Protein AF-A0A7Y9UP03-F1 (afdb_monomer_lite)

Organism: NCBI:txid634462

Radius of gyration: 38.38 Å; chains: 1; bounding box: 67×130×74 Å

pLDDT: mean 80.28, std 17.91, range [32.97, 98.44]

Secondary structure (DSSP, 8-state):
----------------PPP-PPPHHHHHHHHHHHHHHHHHHHHHHHHHHHHHHHHHTTS-------HHHHHHHHHHHHHHHHHHHS-TTSEEPPPEEE-SB--GGGEETTEEPPBPGGGHHHH--EEEEEEEETTEEEEEEEEPPPTT-TTTT--STTT---BTEEEEEEEE-TTT--EEEEEEEEETTTTEEEEEEEE--BTTTTBPEEEEEEEE-SPPTT--HHHHHTT-SS-HHHHHHHHT-GGG-PPPPSSPPPSSBHHHHHT-SSSPPTTSPTT--

Foldseek 3Di:
DDDDDDDDDDDDDDDDDDDDDDDPVVVVVVVVVVVVVVVVVVVVVVVVVVVVVVVVVPPDPPPPDDLLVLLVLLQVVQQVLCCVQPDPPKAKDRKFFWAQALPVVQDDPLDGDTDDSVCCQVGGFKMKIWIDDPQKIKMKMWGDDDPLLQPLPVPDPPPPPDPFWDDKDWDAQPQPRAIKMWTWGDDLVFQKIKTKIWGPADVVVQFTIIMIMMMGGPHDPPDDDVVVVVVDPDDPVSRSCSRNDPSSRRGGRPDHDDDDGLSQLARNPDDGDPPRDPPSD

Structure (mmCIF, N/CA/C/O backbone):
data_AF-A0A7Y9UP03-F1
#
_entry.id   AF-A0A7Y9UP03-F1
#
loop_
_atom_site.group_PDB
_atom_site.id
_atom_site.type_symbol
_atom_site.label_atom_id
_atom_site.label_alt_id
_atom_site.label_comp_id
_atom_site.label_asym_id
_atom_site.label_entity_id
_atom_site.label_seq_id
_atom_site.pdbx_PDB_ins_code
_atom_site.Cartn_x
_atom_site.Cartn_y
_atom_site.Cartn_z
_atom_site.occupancy
_atom_site.B_iso_or_equiv
_atom_site.auth_seq_id
_atom_site.auth_comp_id
_atom_site.auth_asym_id
_atom_site.auth_atom_id
_atom_site.pdbx_PDB_model_num
ATOM 1 N N . MET A 1 1 ? 17.381 -109.158 52.269 1.00 39.50 1 MET A N 1
ATOM 2 C CA . MET A 1 1 ? 18.307 -109.244 53.424 1.00 39.50 1 MET A CA 1
ATOM 3 C C . MET A 1 1 ? 19.732 -109.208 52.876 1.00 39.50 1 MET A C 1
ATOM 5 O O . MET A 1 1 ? 19.887 -109.592 51.726 1.00 39.50 1 MET A O 1
ATOM 9 N N . ALA A 1 2 ? 20.716 -108.785 53.679 1.00 35.59 2 ALA A N 1
ATOM 10 C CA . ALA A 1 2 ? 22.130 -108.569 53.317 1.00 35.59 2 ALA A CA 1
ATOM 11 C C . ALA A 1 2 ? 22.453 -107.356 52.405 1.00 35.59 2 ALA A C 1
ATOM 13 O O . ALA A 1 2 ? 21.738 -107.052 51.455 1.00 35.59 2 ALA A O 1
ATOM 14 N N . ILE A 1 3 ? 23.575 -106.702 52.737 1.00 46.06 3 ILE A N 1
ATOM 15 C CA . ILE A 1 3 ? 24.343 -105.710 51.963 1.00 46.06 3 ILE A CA 1
ATOM 16 C C . ILE A 1 3 ? 25.821 -106.119 52.113 1.00 46.06 3 ILE A C 1
ATOM 18 O O . ILE A 1 3 ? 26.241 -106.426 53.230 1.00 46.06 3 ILE A O 1
ATOM 22 N N . PRO A 1 4 ? 26.600 -106.159 51.023 1.00 49.56 4 PRO A N 1
ATOM 23 C CA . PRO A 1 4 ? 27.989 -105.657 51.015 1.00 49.56 4 PRO A CA 1
ATOM 24 C C . PRO A 1 4 ? 28.150 -104.549 49.938 1.00 49.56 4 PRO A C 1
ATOM 26 O O . PRO A 1 4 ? 27.337 -104.477 49.023 1.00 49.56 4 PRO A O 1
ATOM 29 N N . HIS A 1 5 ? 29.039 -103.546 50.032 1.00 33.81 5 HIS A N 1
ATOM 30 C CA . HIS A 1 5 ? 30.520 -103.571 50.107 1.00 33.81 5 HIS A CA 1
ATOM 31 C C . HIS A 1 5 ? 31.176 -104.243 48.867 1.00 33.81 5 HIS A C 1
ATOM 33 O O . HIS A 1 5 ? 30.655 -105.231 48.371 1.00 33.81 5 HIS A O 1
ATOM 39 N N . SER A 1 6 ? 32.306 -103.789 48.301 1.00 37.66 6 SER A N 1
ATOM 40 C CA . SER A 1 6 ? 33.295 -102.790 48.750 1.00 37.66 6 SER A CA 1
ATOM 41 C C . SER A 1 6 ? 34.010 -102.079 47.577 1.00 37.66 6 SER A C 1
ATOM 43 O O . SER A 1 6 ? 33.888 -102.478 46.423 1.00 37.66 6 SER A O 1
ATOM 45 N N . SER A 1 7 ? 34.786 -101.046 47.913 1.00 39.91 7 SER A N 1
ATOM 46 C CA . SER A 1 7 ? 35.660 -100.217 47.071 1.00 39.91 7 SER A CA 1
ATOM 47 C C . SER A 1 7 ? 36.710 -100.970 46.234 1.00 39.91 7 SER A C 1
ATOM 49 O O . SER A 1 7 ? 37.220 -102.008 46.649 1.00 39.91 7 SER A O 1
ATOM 51 N N . GLY A 1 8 ? 37.154 -100.340 45.138 1.00 33.25 8 GLY A N 1
ATOM 52 C CA . GLY A 1 8 ? 38.406 -100.645 44.430 1.00 33.25 8 GLY A CA 1
ATOM 53 C C . GLY A 1 8 ? 39.076 -99.351 43.946 1.00 33.25 8 GLY A C 1
ATOM 54 O O . GLY A 1 8 ? 38.428 -98.531 43.301 1.00 33.25 8 GLY A O 1
ATOM 55 N N . THR A 1 9 ? 40.344 -99.137 44.299 1.00 41.22 9 THR A N 1
ATOM 56 C CA . THR A 1 9 ? 41.054 -97.846 44.160 1.00 41.22 9 THR A CA 1
ATOM 57 C C . THR A 1 9 ? 42.089 -97.879 43.028 1.00 41.22 9 THR A C 1
ATOM 59 O O . THR A 1 9 ? 42.664 -98.934 42.790 1.00 41.22 9 THR A O 1
ATOM 62 N N . HIS A 1 10 ? 42.364 -96.728 42.389 1.00 33.47 10 HIS A N 1
ATOM 63 C CA . HIS A 1 10 ? 43.697 -96.142 42.082 1.00 33.47 10 HIS A CA 1
ATOM 64 C C . HIS A 1 10 ? 43.700 -95.228 40.829 1.00 33.47 10 HIS A C 1
ATOM 66 O O . HIS A 1 10 ? 42.836 -95.308 39.963 1.00 33.47 10 HIS A O 1
ATOM 72 N N . LEU A 1 11 ? 44.662 -94.297 40.801 1.00 36.16 11 LEU A N 1
ATOM 73 C CA . LEU A 1 11 ? 44.871 -93.183 39.852 1.00 36.16 11 LEU A CA 1
ATOM 74 C C . LEU A 1 11 ? 46.249 -93.358 39.157 1.00 36.16 11 LEU A C 1
ATOM 76 O O . LEU A 1 11 ? 47.006 -94.226 39.594 1.00 36.16 11 LEU A O 1
ATOM 80 N N . PRO A 1 12 ? 46.730 -92.401 38.334 1.00 58.62 12 PRO A N 1
ATOM 81 C CA . PRO A 1 12 ? 46.257 -91.858 37.043 1.00 58.62 12 PRO A CA 1
ATOM 82 C C . PRO A 1 12 ? 47.358 -92.161 35.965 1.00 58.62 12 PRO A C 1
ATOM 84 O O . PRO A 1 12 ? 48.090 -93.129 36.175 1.00 58.62 12 PRO A O 1
ATOM 87 N N . PRO A 1 13 ? 47.625 -91.387 34.879 1.00 49.09 13 PRO A N 1
ATOM 88 C CA . PRO A 1 13 ? 46.881 -90.361 34.120 1.00 49.09 13 PRO A CA 1
ATOM 89 C C . PRO A 1 13 ? 46.564 -90.901 32.680 1.00 49.09 13 PRO A C 1
ATOM 91 O O . PRO A 1 13 ? 46.344 -92.098 32.562 1.00 49.09 13 PRO A O 1
ATOM 94 N N . SER A 1 14 ? 46.452 -90.188 31.542 1.00 37.69 14 SER A N 1
ATOM 95 C CA . SER A 1 14 ? 46.699 -88.780 31.172 1.00 37.69 14 SER A CA 1
ATOM 96 C C . SER A 1 14 ? 45.923 -88.329 29.909 1.00 37.69 14 SER A C 1
ATOM 98 O O . SER A 1 14 ? 45.107 -89.059 29.356 1.00 37.69 14 SER A O 1
ATOM 100 N N . SER A 1 15 ? 46.209 -87.105 29.459 1.00 39.28 15 SER A N 1
ATOM 101 C CA . SER A 1 15 ? 45.697 -86.376 28.287 1.00 39.28 15 SER A CA 1
ATOM 102 C C . SER A 1 15 ? 46.086 -86.922 26.900 1.00 39.28 15 SER A C 1
ATOM 104 O O . SER A 1 15 ? 47.257 -87.222 26.664 1.00 39.28 15 SER A O 1
ATOM 106 N N . GLY A 1 16 ? 45.157 -86.854 25.935 1.00 32.97 16 GLY A N 1
ATOM 107 C CA . GLY A 1 16 ? 45.444 -86.969 24.496 1.00 32.97 16 GLY A CA 1
ATOM 108 C C . GLY A 1 16 ? 44.223 -86.672 23.612 1.00 32.97 16 GLY A C 1
ATOM 109 O O . GLY A 1 16 ? 43.373 -87.538 23.433 1.00 32.97 16 GLY A O 1
ATOM 110 N N . THR A 1 17 ? 44.125 -85.459 23.057 1.00 41.00 17 THR A N 1
ATOM 111 C CA . THR A 1 17 ? 42.975 -85.012 22.241 1.00 41.00 17 THR A CA 1
ATOM 112 C C . THR A 1 17 ? 43.254 -85.153 20.737 1.00 41.00 17 THR A C 1
ATOM 114 O O . THR A 1 17 ? 44.232 -84.572 20.265 1.00 41.00 17 THR A O 1
ATOM 117 N N . PRO A 1 18 ? 42.405 -85.835 19.944 1.00 46.88 18 PRO A N 1
ATOM 118 C CA . PRO A 1 18 ? 42.484 -85.789 18.483 1.00 46.88 18 PRO A CA 1
ATOM 119 C C . PRO A 1 18 ? 41.949 -84.458 17.931 1.00 46.88 18 PRO A C 1
ATOM 121 O O . PRO A 1 18 ? 40.867 -84.015 18.314 1.00 46.88 18 PRO A O 1
ATOM 124 N N . SER A 1 19 ? 42.683 -83.840 17.004 1.00 40.88 19 SER A N 1
ATOM 125 C CA . SER A 1 19 ? 42.213 -82.684 16.222 1.00 40.88 19 SER A CA 1
ATOM 126 C C . SER A 1 19 ? 41.554 -83.140 14.914 1.00 40.88 19 SER A C 1
ATOM 128 O O . SER A 1 19 ? 41.936 -84.168 14.358 1.00 40.88 19 SER A O 1
ATOM 130 N N . GLY A 1 20 ? 40.583 -82.372 14.412 1.00 38.53 20 GLY A N 1
ATOM 131 C CA . GLY A 1 20 ? 39.790 -82.723 13.226 1.00 38.53 20 GLY A CA 1
ATOM 132 C C . GLY A 1 20 ? 38.974 -81.561 12.649 1.00 38.53 20 GLY A C 1
ATOM 133 O O . GLY A 1 20 ? 37.807 -81.739 12.315 1.00 38.53 20 GLY A O 1
ATOM 134 N N . GLY A 1 21 ? 39.554 -80.357 12.589 1.00 40.31 21 GLY A N 1
ATOM 135 C CA . GLY A 1 21 ? 38.913 -79.189 11.967 1.00 40.31 21 GLY A CA 1
ATOM 136 C C . GLY A 1 21 ? 38.972 -79.220 10.426 1.00 40.31 21 GLY A C 1
ATOM 137 O O . GLY A 1 21 ? 39.927 -79.769 9.876 1.00 40.31 21 GLY A O 1
ATOM 138 N N . PRO A 1 22 ? 37.985 -78.638 9.715 1.00 50.62 22 PRO A N 1
ATOM 139 C CA . PRO A 1 22 ? 37.938 -78.640 8.251 1.00 50.62 22 PRO A CA 1
ATOM 140 C C . PRO A 1 22 ? 38.953 -77.681 7.602 1.00 50.62 22 PRO A C 1
ATOM 142 O O . PRO A 1 22 ? 39.371 -76.682 8.185 1.00 50.62 22 PRO A O 1
ATOM 145 N N . ASP A 1 23 ? 39.316 -77.990 6.357 1.00 51.00 23 ASP A N 1
ATOM 146 C CA . ASP A 1 23 ? 40.412 -77.365 5.607 1.00 51.00 23 ASP A CA 1
ATOM 147 C C . ASP A 1 23 ? 40.152 -75.869 5.277 1.00 51.00 23 ASP A C 1
ATOM 149 O O . ASP A 1 23 ? 39.176 -75.547 4.584 1.00 51.00 23 ASP A O 1
ATOM 153 N N . PRO A 1 24 ? 41.005 -74.916 5.713 1.00 51.69 24 PRO A N 1
ATOM 154 C CA . PRO A 1 24 ? 40.707 -73.479 5.623 1.00 51.69 24 PRO A CA 1
ATOM 155 C C . PRO A 1 24 ? 40.694 -72.921 4.190 1.00 51.69 24 PRO A C 1
ATOM 157 O O . PRO A 1 24 ? 40.129 -71.852 3.943 1.00 51.69 24 PRO A O 1
ATOM 160 N N . ARG A 1 25 ? 41.300 -73.628 3.227 1.00 54.03 25 ARG A N 1
ATOM 161 C CA . ARG A 1 25 ? 41.488 -73.142 1.847 1.00 54.03 25 ARG A CA 1
ATOM 162 C C . ARG A 1 25 ? 40.198 -73.107 1.021 1.00 54.03 25 ARG A C 1
ATOM 164 O O . ARG A 1 25 ? 40.071 -72.260 0.138 1.00 54.03 25 ARG A O 1
ATOM 171 N N . GLY A 1 26 ? 39.229 -73.980 1.312 1.00 48.69 26 GLY A N 1
ATOM 172 C CA . GLY A 1 26 ? 37.943 -74.004 0.603 1.00 48.69 26 GLY A CA 1
ATOM 173 C C . GLY A 1 26 ? 37.041 -72.823 0.974 1.00 48.69 26 GLY A C 1
ATOM 174 O O . GLY A 1 26 ? 36.546 -72.108 0.100 1.00 48.69 26 GLY A O 1
ATOM 175 N N . ALA A 1 27 ? 36.877 -72.577 2.277 1.00 53.34 27 ALA A N 1
ATOM 176 C CA . ALA A 1 27 ? 35.975 -71.549 2.801 1.00 53.34 27 ALA A CA 1
ATOM 177 C C . ALA A 1 27 ? 36.369 -70.127 2.359 1.00 53.34 27 ALA A C 1
ATOM 179 O O . ALA A 1 27 ? 35.508 -69.348 1.947 1.00 53.34 27 ALA A O 1
ATOM 180 N N . GLN A 1 28 ? 37.668 -69.804 2.371 1.00 54.72 28 GLN A N 1
ATOM 181 C CA . GLN A 1 28 ? 38.167 -68.487 1.956 1.00 54.72 28 GLN A CA 1
ATOM 182 C C . GLN A 1 28 ? 37.850 -68.169 0.484 1.00 54.72 28 GLN A C 1
ATOM 184 O O . GLN A 1 28 ? 37.479 -67.039 0.171 1.00 54.72 28 GLN A O 1
ATOM 189 N N . SER A 1 29 ? 37.933 -69.159 -0.416 1.00 58.22 29 SER A N 1
ATOM 190 C CA . SER A 1 29 ? 37.651 -68.958 -1.846 1.00 58.22 29 SER A CA 1
ATOM 191 C C . SER A 1 29 ? 36.177 -68.633 -2.114 1.00 58.22 29 SER A C 1
ATOM 193 O O . SER A 1 29 ? 35.869 -67.767 -2.934 1.00 58.22 29 SER A O 1
ATOM 195 N N . ILE A 1 30 ? 35.259 -69.283 -1.390 1.00 60.56 30 ILE A N 1
ATOM 196 C CA . ILE A 1 30 ? 33.817 -69.019 -1.493 1.00 60.56 30 ILE A CA 1
ATOM 197 C C . ILE A 1 30 ? 33.489 -67.640 -0.906 1.00 60.56 30 ILE A C 1
ATOM 199 O O . ILE A 1 30 ? 32.797 -66.856 -1.555 1.00 60.56 30 ILE A O 1
ATOM 203 N N . LEU A 1 31 ? 34.039 -67.310 0.269 1.00 59.94 31 LEU A N 1
ATOM 204 C CA . LEU A 1 31 ? 33.814 -66.020 0.927 1.00 59.94 31 LEU A CA 1
ATOM 205 C C . LEU A 1 31 ? 34.249 -64.841 0.038 1.00 59.94 31 LEU A C 1
ATOM 207 O O . LEU A 1 31 ? 33.482 -63.899 -0.143 1.00 59.94 31 LEU A O 1
ATOM 211 N N . LEU A 1 32 ? 35.431 -64.930 -0.587 1.00 64.50 32 LEU A N 1
ATOM 212 C CA . LEU A 1 32 ? 35.936 -63.927 -1.535 1.00 64.50 32 LEU A CA 1
ATOM 213 C C . LEU A 1 32 ? 35.027 -63.746 -2.761 1.00 64.50 32 LEU A C 1
ATOM 215 O O . LEU A 1 32 ? 34.820 -62.617 -3.203 1.00 64.50 32 LEU A O 1
ATOM 219 N N . ARG A 1 33 ? 34.447 -64.830 -3.295 1.00 67.12 33 ARG A N 1
ATOM 220 C CA . ARG A 1 33 ? 33.502 -64.757 -4.426 1.00 67.12 33 ARG A CA 1
ATOM 221 C C . ARG A 1 33 ? 32.178 -64.102 -4.035 1.00 67.12 33 ARG A C 1
ATOM 223 O O . ARG A 1 33 ? 31.664 -63.297 -4.805 1.00 67.12 33 ARG A O 1
ATOM 230 N N . VAL A 1 34 ? 31.650 -64.402 -2.846 1.00 67.88 34 VAL A N 1
ATOM 231 C CA . VAL A 1 34 ? 30.428 -63.762 -2.326 1.00 67.88 34 VAL A CA 1
ATOM 232 C C . VAL A 1 34 ? 30.663 -62.272 -2.062 1.00 67.88 34 VAL A C 1
ATOM 234 O O . VAL A 1 34 ? 29.838 -61.449 -2.454 1.00 67.88 34 VAL A O 1
ATOM 237 N N . LEU A 1 35 ? 31.813 -61.904 -1.485 1.00 66.50 35 LEU A N 1
ATOM 238 C CA . LEU A 1 35 ? 32.173 -60.501 -1.261 1.00 66.50 35 LEU A CA 1
ATOM 239 C C . LEU A 1 35 ? 32.320 -59.730 -2.584 1.00 66.50 35 LEU A C 1
ATOM 241 O O . LEU A 1 35 ? 31.796 -58.628 -2.705 1.00 66.50 35 LEU A O 1
ATOM 245 N N . GLY A 1 36 ? 32.966 -60.331 -3.591 1.00 69.75 36 GLY A N 1
ATOM 246 C CA . GLY A 1 36 ? 33.097 -59.749 -4.931 1.00 69.75 36 GLY A CA 1
ATOM 247 C C . GLY A 1 36 ? 31.763 -59.600 -5.672 1.00 69.75 36 GLY A C 1
ATOM 248 O O . GLY A 1 36 ? 31.549 -58.606 -6.360 1.00 69.75 36 GLY A O 1
ATOM 249 N N . ALA A 1 37 ? 30.833 -60.544 -5.501 1.00 71.56 37 ALA A N 1
ATOM 250 C CA . ALA A 1 37 ? 29.483 -60.419 -6.049 1.00 71.56 37 ALA A CA 1
ATOM 251 C C . ALA A 1 37 ? 28.696 -59.275 -5.381 1.00 71.56 37 ALA A C 1
ATOM 253 O O . ALA A 1 37 ? 28.012 -58.520 -6.069 1.00 71.56 37 ALA A O 1
ATOM 254 N N . LEU A 1 38 ? 28.832 -59.107 -4.060 1.00 71.75 38 LEU A N 1
ATOM 255 C CA . LEU A 1 38 ? 28.196 -58.019 -3.311 1.00 71.75 38 LEU A CA 1
ATOM 256 C C . LEU A 1 38 ? 28.758 -56.638 -3.673 1.00 71.75 38 LEU A C 1
ATOM 258 O O . LEU A 1 38 ? 27.979 -55.698 -3.821 1.00 71.75 38 LEU A O 1
ATOM 262 N N . THR A 1 39 ? 30.075 -56.493 -3.857 1.00 71.12 39 THR A N 1
ATOM 263 C CA . THR A 1 39 ? 30.656 -55.205 -4.273 1.00 71.12 39 THR A CA 1
ATOM 264 C C . THR A 1 39 ? 30.278 -54.842 -5.705 1.00 71.12 39 THR A C 1
ATOM 266 O O . THR A 1 39 ? 29.932 -53.689 -5.946 1.00 71.12 39 THR A O 1
ATOM 269 N N . VAL A 1 40 ? 30.248 -55.804 -6.637 1.00 74.81 40 VAL A N 1
ATOM 270 C CA . VAL A 1 40 ? 29.734 -55.572 -8.000 1.00 74.81 40 VAL A CA 1
ATOM 271 C C . VAL A 1 40 ? 28.251 -55.194 -7.974 1.00 74.81 40 VAL A C 1
ATOM 273 O O . VAL A 1 40 ? 27.870 -54.235 -8.639 1.00 74.81 40 VAL A O 1
ATOM 276 N N . LEU A 1 41 ? 27.422 -55.878 -7.177 1.00 76.69 41 LEU A N 1
ATOM 277 C CA . LEU A 1 41 ? 26.000 -55.548 -7.048 1.00 76.69 41 LEU A CA 1
ATOM 278 C C . LEU A 1 41 ? 25.789 -54.130 -6.496 1.00 76.69 41 LEU A C 1
ATOM 280 O O . LEU A 1 41 ? 25.000 -53.382 -7.067 1.00 76.69 41 LEU A O 1
ATOM 284 N N . MET A 1 42 ? 26.521 -53.738 -5.446 1.00 74.69 42 MET A N 1
ATOM 285 C CA . MET A 1 42 ? 26.452 -52.373 -4.906 1.00 74.69 42 MET A CA 1
ATOM 286 C C . MET A 1 42 ? 26.971 -51.317 -5.890 1.00 74.69 42 MET A C 1
ATOM 288 O O . MET A 1 42 ? 26.427 -50.217 -5.940 1.00 74.69 42 MET A O 1
ATOM 292 N N . LEU A 1 43 ? 27.981 -51.634 -6.708 1.00 79.00 43 LEU A N 1
ATOM 293 C CA . LEU A 1 43 ? 28.445 -50.723 -7.756 1.00 79.00 43 LEU A CA 1
ATOM 294 C C . LEU A 1 43 ? 27.375 -50.541 -8.846 1.00 79.00 43 LEU A C 1
ATOM 296 O O . LEU A 1 43 ? 27.123 -49.421 -9.280 1.00 79.00 43 LEU A O 1
ATOM 300 N N . VAL A 1 44 ? 26.711 -51.628 -9.254 1.00 76.25 44 VAL A N 1
ATOM 301 C CA . VAL A 1 44 ? 25.618 -51.594 -10.238 1.00 76.25 44 VAL A CA 1
ATOM 302 C C . VAL A 1 44 ? 24.411 -50.826 -9.700 1.00 76.25 44 VAL A C 1
ATOM 304 O O . VAL A 1 44 ? 23.850 -50.023 -10.441 1.00 76.25 44 VAL A O 1
ATOM 307 N N . THR A 1 45 ? 24.027 -50.989 -8.428 1.00 70.38 45 THR A N 1
ATOM 308 C CA . THR A 1 45 ? 22.940 -50.183 -7.845 1.00 70.38 45 THR A CA 1
ATOM 309 C C . THR A 1 45 ? 23.330 -48.716 -7.678 1.00 70.38 45 THR A C 1
ATOM 311 O O . THR A 1 45 ? 22.504 -47.856 -7.965 1.00 70.38 45 THR A O 1
ATOM 314 N N . ALA A 1 46 ? 24.575 -48.401 -7.304 1.00 72.38 46 ALA A N 1
ATOM 315 C CA . ALA A 1 46 ? 25.054 -47.019 -7.232 1.00 72.38 46 ALA A CA 1
ATOM 316 C C . ALA A 1 46 ? 25.057 -46.333 -8.611 1.00 72.38 46 ALA A C 1
ATOM 318 O O . ALA A 1 46 ? 24.588 -45.203 -8.734 1.00 72.38 46 ALA A O 1
ATOM 319 N N . VAL A 1 47 ? 25.510 -47.027 -9.662 1.00 75.19 47 VAL A N 1
ATOM 320 C CA . VAL A 1 47 ? 25.449 -46.528 -11.047 1.00 75.19 47 VAL A CA 1
ATOM 321 C C . VAL A 1 47 ? 24.002 -46.408 -11.527 1.00 75.19 47 VAL A C 1
ATOM 323 O O . VAL A 1 47 ? 23.661 -45.403 -12.140 1.00 75.19 47 VAL A O 1
ATOM 326 N N . ALA A 1 48 ? 23.125 -47.368 -11.218 1.00 69.94 48 ALA A N 1
ATOM 327 C CA . ALA A 1 48 ? 21.708 -47.285 -11.573 1.00 69.94 48 ALA A CA 1
ATOM 328 C C . ALA A 1 48 ? 21.012 -46.094 -10.893 1.00 69.94 48 ALA A C 1
ATOM 330 O O . ALA A 1 48 ? 20.277 -45.367 -11.555 1.00 69.94 48 ALA A O 1
ATOM 331 N N . VAL A 1 49 ? 21.286 -45.841 -9.607 1.00 70.31 49 VAL A N 1
ATOM 332 C CA . VAL A 1 49 ? 20.784 -44.658 -8.890 1.00 70.31 49 VAL A CA 1
ATOM 333 C C . VAL A 1 49 ? 21.346 -43.371 -9.496 1.00 70.31 49 VAL A C 1
ATOM 335 O O . VAL A 1 49 ? 20.572 -42.460 -9.764 1.00 70.31 49 VAL A O 1
ATOM 338 N N . ALA A 1 50 ? 22.647 -43.299 -9.793 1.00 69.06 50 ALA A N 1
ATOM 339 C CA . ALA A 1 50 ? 23.249 -42.123 -10.429 1.00 69.06 50 ALA A CA 1
ATOM 340 C C . ALA A 1 50 ? 22.684 -41.848 -11.837 1.00 69.06 50 ALA A C 1
ATOM 342 O O . ALA A 1 50 ? 22.484 -40.693 -12.204 1.00 69.06 50 ALA A O 1
ATOM 343 N N . VAL A 1 51 ? 22.376 -42.895 -12.610 1.00 68.94 51 VAL A N 1
ATOM 344 C CA . VAL A 1 51 ? 21.714 -42.779 -13.920 1.00 68.94 51 VAL A CA 1
ATOM 345 C C . VAL A 1 51 ? 20.254 -42.344 -13.770 1.00 68.94 51 VAL A C 1
ATOM 347 O O . VAL A 1 51 ? 19.817 -41.482 -14.520 1.00 68.94 51 VAL A O 1
ATOM 350 N N . ILE A 1 52 ? 19.508 -42.867 -12.791 1.00 63.66 52 ILE A N 1
ATOM 351 C CA . ILE A 1 52 ? 18.133 -42.416 -12.502 1.00 63.66 52 ILE A CA 1
ATOM 352 C C . ILE A 1 52 ? 18.119 -40.945 -12.059 1.00 63.66 52 ILE A C 1
ATOM 354 O O . ILE A 1 52 ? 17.265 -40.188 -12.511 1.00 63.66 52 ILE A O 1
ATOM 358 N N . VAL A 1 53 ? 19.085 -40.519 -11.238 1.00 63.19 53 VAL A N 1
ATOM 359 C CA . VAL A 1 53 ? 19.257 -39.111 -10.846 1.00 63.19 53 VAL A CA 1
ATOM 360 C C . VAL A 1 53 ? 19.554 -38.246 -12.074 1.00 63.19 53 VAL A C 1
ATOM 362 O O . VAL A 1 53 ? 18.777 -37.341 -12.349 1.00 63.19 53 VAL A O 1
ATOM 365 N N . GLN A 1 54 ? 20.562 -38.576 -12.892 1.00 60.38 54 GLN A N 1
ATOM 366 C CA . GLN A 1 54 ? 20.883 -37.788 -14.096 1.00 60.38 54 GLN A CA 1
ATOM 367 C C . GLN A 1 54 ? 19.798 -37.800 -15.186 1.00 60.38 54 GLN A C 1
ATOM 369 O O . GLN A 1 54 ? 19.791 -36.910 -16.036 1.00 60.38 54 GLN A O 1
ATOM 374 N N . LEU A 1 55 ? 18.913 -38.802 -15.209 1.00 58.62 55 LEU A N 1
ATOM 375 C CA . LEU A 1 55 ? 17.749 -38.821 -16.099 1.00 58.62 55 LEU A CA 1
ATOM 376 C C . LEU A 1 55 ? 16.607 -37.954 -15.548 1.00 58.62 55 LEU A C 1
ATOM 378 O O . LEU A 1 55 ? 15.990 -37.228 -16.318 1.00 58.62 55 LEU A O 1
ATOM 382 N N . ASN A 1 56 ? 16.374 -37.950 -14.232 1.00 55.62 56 ASN A N 1
ATOM 383 C CA . ASN A 1 56 ? 15.402 -37.047 -13.605 1.00 55.62 56 ASN A CA 1
ATOM 384 C C . ASN A 1 56 ? 15.859 -35.574 -13.639 1.00 55.62 56 ASN A C 1
ATOM 386 O O . ASN A 1 56 ? 15.032 -34.687 -13.827 1.00 55.62 56 ASN A O 1
ATOM 390 N N . GLU A 1 57 ? 17.160 -35.305 -13.493 1.00 54.41 57 GLU A N 1
ATOM 391 C CA . GLU A 1 57 ? 17.741 -33.952 -13.545 1.00 54.41 57 GLU A CA 1
ATOM 392 C C . GLU A 1 57 ? 17.715 -33.324 -14.951 1.00 54.41 57 GLU A C 1
ATOM 394 O O . GLU A 1 57 ? 17.896 -32.116 -15.073 1.00 54.41 57 GLU A O 1
ATOM 399 N N . LYS A 1 58 ? 17.512 -34.109 -16.021 1.00 47.81 58 LYS A N 1
ATOM 400 C CA . LYS A 1 58 ? 17.654 -33.625 -17.408 1.00 47.81 58 LYS A CA 1
ATOM 401 C C . LYS A 1 58 ? 16.393 -33.102 -18.084 1.00 47.81 58 LYS A C 1
ATOM 403 O O . LYS A 1 58 ? 16.531 -32.368 -19.056 1.00 47.81 58 LYS A O 1
ATOM 408 N N . ASP A 1 59 ? 15.210 -33.444 -17.581 1.00 47.44 59 ASP A N 1
ATOM 409 C CA . ASP A 1 59 ? 13.923 -33.062 -18.190 1.00 47.44 59 ASP A CA 1
ATOM 410 C C . ASP A 1 59 ? 13.018 -32.235 -17.249 1.00 47.44 59 ASP A C 1
ATOM 412 O O . ASP A 1 59 ? 11.859 -31.972 -17.567 1.00 47.44 59 ASP A O 1
ATOM 416 N N . PHE A 1 60 ? 13.548 -31.780 -16.105 1.00 43.69 60 PHE A N 1
ATOM 417 C CA . PHE A 1 60 ? 12.874 -30.850 -15.190 1.00 43.69 60 PHE A CA 1
ATOM 418 C C . PHE A 1 60 ? 13.785 -29.683 -14.773 1.00 43.69 60 PHE A C 1
ATOM 420 O O . PHE A 1 60 ? 14.089 -29.487 -13.596 1.00 43.69 60 PHE A O 1
ATOM 427 N N . GLU A 1 61 ? 14.107 -28.810 -15.731 1.00 39.53 61 GLU A N 1
ATOM 428 C CA . GLU A 1 61 ? 14.050 -27.386 -15.387 1.00 39.53 61 GLU A CA 1
ATOM 429 C C . GLU A 1 61 ? 12.596 -27.086 -14.982 1.00 39.53 61 GLU A C 1
ATOM 431 O O . GLU A 1 61 ? 11.684 -27.301 -15.794 1.00 39.53 61 GLU A O 1
ATOM 436 N N . PRO A 1 62 ? 12.319 -26.615 -13.753 1.00 46.16 62 PRO A N 1
ATOM 437 C CA . PRO A 1 62 ? 11.000 -26.102 -13.446 1.00 46.16 62 PRO A CA 1
ATOM 438 C C . PRO A 1 62 ? 10.810 -24.848 -14.296 1.00 46.16 62 PRO A C 1
ATOM 440 O O . PRO A 1 62 ? 11.405 -23.808 -14.013 1.00 46.16 62 PRO A O 1
ATOM 443 N N . LYS A 1 63 ? 9.981 -24.938 -15.346 1.00 46.38 63 LYS A N 1
ATOM 444 C CA . LYS A 1 63 ? 9.487 -23.745 -16.038 1.00 46.38 63 LYS A CA 1
ATOM 445 C C . LYS A 1 63 ? 8.955 -22.803 -14.966 1.00 46.38 63 LYS A C 1
ATOM 447 O O . LYS A 1 63 ? 8.008 -23.167 -14.267 1.00 46.38 63 LYS A O 1
ATOM 452 N N . GLY A 1 64 ? 9.598 -21.642 -14.823 1.00 54.19 64 GLY A N 1
ATOM 453 C CA . GLY A 1 64 ? 9.174 -20.624 -13.871 1.00 54.19 64 GLY A CA 1
ATOM 454 C C . GLY A 1 64 ? 7.681 -20.375 -14.045 1.00 54.19 64 GLY A C 1
ATOM 455 O O . GLY A 1 64 ? 7.192 -20.383 -15.179 1.00 54.19 64 GLY A O 1
ATOM 456 N N . ALA A 1 65 ? 6.958 -20.239 -12.930 1.00 63.09 65 ALA A N 1
ATOM 457 C CA . ALA A 1 65 ? 5.523 -19.998 -12.976 1.00 63.09 65 ALA A CA 1
ATOM 458 C C . ALA A 1 65 ? 5.257 -18.820 -13.918 1.00 63.09 65 ALA A C 1
ATOM 460 O O . ALA A 1 65 ? 5.888 -17.774 -13.759 1.00 63.09 65 ALA A O 1
ATOM 461 N N . ASP A 1 66 ? 4.374 -19.028 -14.906 1.00 80.62 66 ASP A N 1
ATOM 462 C CA . ASP A 1 66 ? 4.014 -18.025 -15.914 1.00 80.62 66 ASP A CA 1
ATOM 463 C C . ASP A 1 66 ? 3.895 -16.655 -15.228 1.00 80.62 66 ASP A C 1
ATOM 465 O O . ASP A 1 66 ? 3.172 -16.564 -14.229 1.00 80.62 66 ASP A O 1
ATOM 469 N N . PRO A 1 67 ? 4.621 -15.609 -15.669 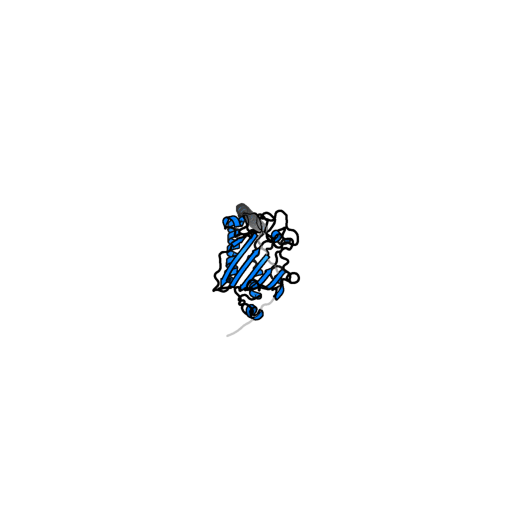1.00 80.56 67 PRO A N 1
ATOM 470 C CA . PRO A 1 67 ? 4.589 -14.309 -15.009 1.00 80.56 67 PRO A CA 1
ATOM 471 C C . PRO A 1 67 ? 3.164 -13.791 -14.771 1.00 80.56 67 PRO A C 1
ATOM 473 O O . PRO A 1 67 ? 2.902 -13.176 -13.736 1.00 80.56 67 PRO A O 1
ATOM 476 N N . LEU A 1 68 ? 2.213 -14.117 -15.657 1.00 83.94 68 LEU A N 1
ATOM 477 C CA . LEU A 1 68 ? 0.803 -13.771 -15.478 1.00 83.94 68 LEU A CA 1
ATOM 478 C C . LEU A 1 68 ? 0.123 -14.577 -14.354 1.00 83.94 68 LEU A C 1
ATOM 480 O O . LEU A 1 68 ? -0.708 -14.031 -13.629 1.00 83.94 68 LEU A O 1
ATOM 484 N N . GLU A 1 69 ? 0.479 -15.847 -14.162 1.00 86.00 69 GLU A N 1
ATOM 485 C CA . GLU A 1 69 ? 0.045 -16.653 -13.010 1.00 86.00 69 GLU A CA 1
ATOM 486 C C . GLU A 1 69 ? 0.734 -16.222 -11.707 1.00 86.00 69 GLU A C 1
ATOM 488 O O . GLU A 1 69 ? 0.106 -16.236 -10.650 1.00 86.00 69 GLU A O 1
ATOM 493 N N . THR A 1 70 ? 1.980 -15.744 -11.768 1.00 86.00 70 THR A N 1
ATOM 494 C CA . THR A 1 70 ? 2.665 -15.128 -10.618 1.00 86.00 70 THR A CA 1
ATOM 495 C C . THR A 1 70 ? 1.952 -13.841 -10.182 1.00 86.00 70 THR A C 1
ATOM 497 O O . THR A 1 70 ? 1.625 -13.691 -9.004 1.00 86.00 70 THR A O 1
ATOM 500 N N . ALA A 1 71 ? 1.595 -12.972 -11.132 1.00 87.75 71 ALA A N 1
ATOM 501 C CA . ALA A 1 71 ? 0.798 -11.770 -10.884 1.00 87.75 71 ALA A CA 1
ATOM 502 C C . ALA A 1 71 ? -0.615 -12.097 -10.350 1.00 87.75 71 ALA A C 1
ATOM 504 O O . ALA A 1 71 ? -1.087 -11.498 -9.383 1.00 87.75 71 ALA A O 1
ATOM 505 N N . LYS A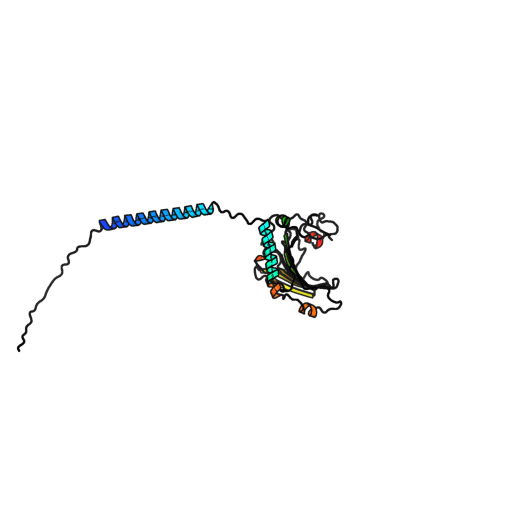 1 72 ? -1.290 -13.112 -10.909 1.00 90.31 72 LYS A N 1
ATOM 506 C CA . LYS A 1 72 ? -2.559 -13.633 -10.357 1.00 90.31 72 LYS A CA 1
ATOM 507 C C . LYS A 1 72 ? -2.400 -14.156 -8.931 1.00 90.31 72 LYS A C 1
ATOM 509 O O . LYS A 1 72 ? -3.297 -13.952 -8.113 1.00 90.31 72 LYS A O 1
ATOM 514 N N . ARG A 1 73 ? -1.276 -14.805 -8.611 1.00 91.06 73 ARG A N 1
ATOM 515 C CA . ARG A 1 73 ? -0.992 -15.308 -7.263 1.00 91.06 73 ARG A CA 1
ATOM 516 C C . ARG A 1 73 ? -0.809 -14.162 -6.269 1.00 91.06 73 ARG A C 1
ATOM 518 O O . ARG A 1 73 ? -1.437 -14.219 -5.220 1.00 91.06 73 ARG A O 1
ATOM 525 N N . GLN A 1 74 ? -0.071 -13.104 -6.618 1.00 92.44 74 GLN A N 1
ATOM 526 C CA . GLN A 1 74 ? 0.018 -11.869 -5.815 1.00 92.44 74 GLN A CA 1
ATOM 527 C C . GLN A 1 74 ? -1.381 -11.285 -5.538 1.00 92.44 74 GLN A C 1
ATOM 529 O O . GLN A 1 74 ? -1.758 -11.073 -4.384 1.00 92.44 74 GLN A O 1
ATOM 534 N N . ALA A 1 75 ? -2.209 -11.140 -6.579 1.00 93.94 75 ALA A N 1
ATOM 535 C CA . ALA A 1 75 ? -3.592 -10.672 -6.451 1.00 93.94 75 ALA A CA 1
ATOM 536 C C . ALA A 1 75 ? -4.462 -11.557 -5.537 1.00 93.94 75 ALA A C 1
ATOM 538 O O . ALA A 1 75 ? -5.340 -11.049 -4.835 1.00 93.94 75 ALA A O 1
ATOM 539 N N . SER A 1 76 ? -4.249 -12.877 -5.564 1.00 95.12 76 SER A N 1
ATOM 540 C CA . SER A 1 76 ? -4.994 -13.853 -4.761 1.00 95.12 76 SER A CA 1
ATOM 541 C C . SER A 1 76 ? -4.527 -13.906 -3.307 1.00 95.12 76 SER A C 1
ATOM 543 O O . SER A 1 76 ? -5.369 -14.047 -2.426 1.00 95.12 76 SER A O 1
ATOM 545 N N . VAL A 1 77 ? -3.222 -13.781 -3.049 1.00 96.38 77 VAL A N 1
ATOM 546 C CA . VAL A 1 77 ? -2.655 -13.700 -1.693 1.00 96.38 77 VAL A CA 1
ATOM 547 C C . VAL A 1 77 ? -3.167 -12.445 -0.993 1.00 96.38 77 VAL A C 1
ATOM 549 O O . VAL A 1 77 ? -3.695 -12.536 0.110 1.00 96.38 77 VAL A O 1
ATOM 552 N N . LEU A 1 78 ? -3.130 -11.292 -1.671 1.00 96.12 78 LEU A N 1
ATOM 553 C CA . LEU A 1 78 ? -3.614 -10.028 -1.111 1.00 96.12 78 LEU A CA 1
ATOM 554 C C . LEU A 1 78 ? -5.119 -10.074 -0.772 1.00 96.12 78 LEU A C 1
ATOM 556 O O . LEU A 1 78 ? -5.549 -9.523 0.238 1.00 96.12 78 LEU A O 1
ATOM 560 N N . GLN A 1 79 ? -5.924 -10.771 -1.584 1.00 95.75 79 GLN A N 1
ATOM 561 C CA . GLN A 1 79 ? -7.340 -11.031 -1.282 1.00 95.75 79 GLN A CA 1
ATOM 562 C C . GLN A 1 79 ? -7.542 -12.043 -0.143 1.00 95.75 79 GLN A C 1
ATOM 564 O O . GLN A 1 79 ? -8.518 -11.910 0.590 1.00 95.75 79 GLN A O 1
ATOM 569 N N . GLY A 1 80 ? -6.637 -13.014 0.024 1.00 95.56 80 GLY A N 1
ATOM 570 C CA . GLY A 1 80 ? -6.616 -13.933 1.166 1.00 95.56 80 GLY A CA 1
ATOM 571 C C . GLY A 1 80 ? -6.359 -13.193 2.476 1.00 95.56 80 GLY A C 1
ATOM 572 O O . GLY A 1 80 ? -7.220 -13.201 3.348 1.00 95.56 80 GLY A O 1
ATOM 573 N N . ALA A 1 81 ? -5.259 -12.437 2.555 1.00 95.50 81 ALA A N 1
ATOM 574 C CA . ALA A 1 81 ? -4.912 -11.625 3.724 1.00 95.50 81 ALA A CA 1
ATOM 575 C C . ALA A 1 81 ? -6.041 -10.652 4.128 1.00 95.50 81 ALA A C 1
ATOM 577 O O . ALA A 1 81 ? -6.352 -10.509 5.308 1.00 95.50 81 ALA A O 1
ATOM 578 N N . ALA A 1 82 ? -6.725 -10.032 3.157 1.00 95.19 82 ALA A N 1
ATOM 579 C CA . ALA A 1 82 ? -7.910 -9.213 3.428 1.00 95.19 82 ALA A CA 1
ATOM 580 C C . ALA A 1 82 ? -9.127 -10.026 3.907 1.00 95.19 82 ALA A C 1
ATOM 582 O O . ALA A 1 82 ? -9.901 -9.532 4.722 1.00 95.19 82 ALA A O 1
ATOM 583 N N . GLY A 1 83 ? -9.315 -11.251 3.409 1.00 94.50 83 GLY A N 1
ATOM 584 C CA . GLY A 1 83 ? -10.380 -12.159 3.842 1.00 94.50 83 GLY A CA 1
ATOM 585 C C . GLY A 1 83 ? -10.187 -12.699 5.258 1.00 94.50 83 GLY A C 1
ATOM 586 O O . GLY A 1 83 ? -11.168 -12.850 5.981 1.00 94.50 83 GLY A O 1
ATOM 587 N N . ASP A 1 84 ? -8.938 -12.940 5.656 1.00 93.50 84 ASP A N 1
ATOM 588 C CA . ASP A 1 84 ? -8.586 -13.459 6.979 1.00 93.50 84 ASP A CA 1
ATOM 589 C C . ASP A 1 84 ? -8.497 -12.354 8.051 1.00 93.50 84 ASP A C 1
ATOM 591 O O . ASP A 1 84 ? -8.755 -12.622 9.225 1.00 93.50 84 ASP A O 1
ATOM 595 N N . ALA A 1 85 ? -8.156 -11.113 7.668 1.00 93.25 85 ALA A N 1
ATOM 596 C CA . ALA A 1 85 ? -7.900 -10.020 8.614 1.00 93.25 85 ALA A CA 1
ATOM 597 C C . ALA A 1 85 ? -8.998 -8.943 8.722 1.00 93.25 85 ALA A C 1
ATOM 599 O O . ALA A 1 85 ? -9.040 -8.232 9.727 1.00 93.25 85 ALA A O 1
ATOM 600 N N . PHE A 1 86 ? -9.873 -8.764 7.724 1.00 94.81 86 PHE A N 1
ATOM 601 C CA . PHE A 1 86 ? -10.919 -7.730 7.782 1.00 94.81 86 PHE A CA 1
ATOM 602 C C . PHE A 1 86 ? -12.235 -8.244 8.395 1.00 94.81 86 PHE A C 1
ATOM 604 O O . PHE A 1 86 ? -12.544 -9.433 8.309 1.00 94.81 86 PHE A O 1
ATOM 611 N N . PRO A 1 87 ? -13.071 -7.366 8.993 1.00 91.69 87 PRO A N 1
ATOM 612 C CA . PRO A 1 87 ? -14.342 -7.786 9.578 1.00 91.69 87 PRO A CA 1
ATOM 613 C C . PRO A 1 87 ? -15.260 -8.514 8.580 1.00 91.69 87 PRO A C 1
ATOM 615 O O . PRO A 1 87 ? -15.449 -8.076 7.443 1.00 91.69 87 PRO A O 1
ATOM 618 N N . ASN A 1 88 ? -15.891 -9.602 9.040 1.00 83.88 88 ASN A N 1
ATOM 619 C CA . ASN A 1 88 ? -16.722 -10.523 8.241 1.00 83.88 88 ASN A CA 1
ATOM 620 C C . ASN A 1 88 ? -17.914 -9.875 7.498 1.00 83.88 88 ASN A C 1
ATOM 622 O O . ASN A 1 88 ? -18.524 -10.506 6.637 1.00 83.88 88 ASN A O 1
ATOM 626 N N . ASN A 1 89 ? -18.294 -8.646 7.853 1.00 84.44 89 ASN A N 1
ATOM 627 C CA . ASN A 1 89 ? -19.356 -7.867 7.214 1.00 84.44 89 ASN A CA 1
ATOM 628 C C . ASN A 1 89 ? -18.841 -6.849 6.175 1.00 84.44 89 ASN A C 1
ATOM 630 O O . ASN A 1 89 ? -19.652 -6.136 5.581 1.00 84.44 89 ASN A O 1
ATOM 634 N N . THR A 1 90 ? -17.527 -6.771 5.939 1.00 89.81 90 THR A N 1
ATOM 635 C CA . THR A 1 90 ? -16.946 -5.889 4.919 1.00 89.81 90 THR A CA 1
ATOM 636 C C . THR A 1 90 ? -17.176 -6.412 3.500 1.00 89.81 90 THR A C 1
ATOM 638 O O . THR A 1 90 ? -17.168 -7.613 3.225 1.00 89.81 90 THR A O 1
ATOM 641 N N . ARG A 1 91 ? -17.339 -5.492 2.544 1.00 93.88 91 ARG A N 1
ATOM 642 C CA . ARG A 1 91 ? -17.373 -5.823 1.114 1.00 93.88 91 ARG A CA 1
ATOM 643 C C . ARG A 1 91 ? -15.979 -5.713 0.499 1.00 93.88 91 ARG A C 1
ATOM 645 O O . ARG A 1 91 ? -15.629 -4.657 -0.032 1.00 93.88 91 ARG A O 1
ATOM 652 N N . ILE A 1 92 ? -15.221 -6.806 0.529 1.00 94.88 92 ILE A N 1
ATOM 653 C CA . ILE A 1 92 ? -13.922 -6.920 -0.152 1.00 94.88 92 ILE A CA 1
ATOM 654 C C . ILE A 1 92 ? -14.095 -6.704 -1.669 1.00 94.88 92 ILE A C 1
ATOM 656 O O . ILE A 1 92 ? -15.041 -7.191 -2.298 1.00 94.88 92 ILE A O 1
ATOM 660 N N . ARG A 1 93 ? -13.195 -5.916 -2.260 1.00 95.81 93 ARG A N 1
ATOM 661 C CA . ARG A 1 93 ? -13.061 -5.674 -3.702 1.00 95.81 93 ARG A CA 1
ATOM 662 C C . ARG A 1 93 ? -12.026 -6.635 -4.303 1.00 95.81 93 ARG A C 1
ATOM 664 O O . ARG A 1 93 ? -11.097 -7.015 -3.598 1.00 95.81 93 ARG A O 1
ATOM 671 N N . PRO A 1 94 ? -12.111 -6.961 -5.607 1.00 94.88 94 PRO A N 1
ATOM 672 C CA . PRO A 1 94 ? -10.992 -7.587 -6.309 1.00 94.88 94 PRO A CA 1
ATOM 673 C C . PRO A 1 94 ? -9.715 -6.759 -6.133 1.00 94.88 94 PRO A C 1
ATOM 675 O O . PRO A 1 94 ? -9.788 -5.526 -6.153 1.00 94.88 94 PRO A O 1
ATOM 678 N N . ALA A 1 95 ? -8.566 -7.422 -5.985 1.00 96.06 95 ALA A N 1
ATOM 679 C CA . ALA A 1 95 ? -7.283 -6.729 -5.946 1.00 96.06 95 ALA A CA 1
ATOM 680 C C . ALA A 1 95 ? -7.011 -6.006 -7.277 1.00 96.06 95 ALA A C 1
ATOM 682 O O . ALA A 1 95 ? -7.372 -6.491 -8.353 1.00 96.06 95 ALA A O 1
ATOM 683 N N . ALA A 1 96 ? -6.361 -4.849 -7.192 1.00 96.38 96 ALA A N 1
ATOM 684 C CA . ALA A 1 96 ? -5.993 -4.016 -8.327 1.00 96.38 96 ALA A CA 1
ATOM 685 C C . ALA A 1 96 ? -4.519 -3.612 -8.235 1.00 96.38 96 ALA A C 1
ATOM 687 O O . ALA A 1 96 ? -4.035 -3.262 -7.157 1.00 96.38 96 ALA A O 1
ATOM 688 N N . ALA A 1 97 ? -3.828 -3.631 -9.373 1.00 96.25 97 ALA A N 1
ATOM 689 C CA . ALA A 1 97 ? -2.435 -3.215 -9.485 1.00 96.25 97 ALA A CA 1
ATOM 690 C C . ALA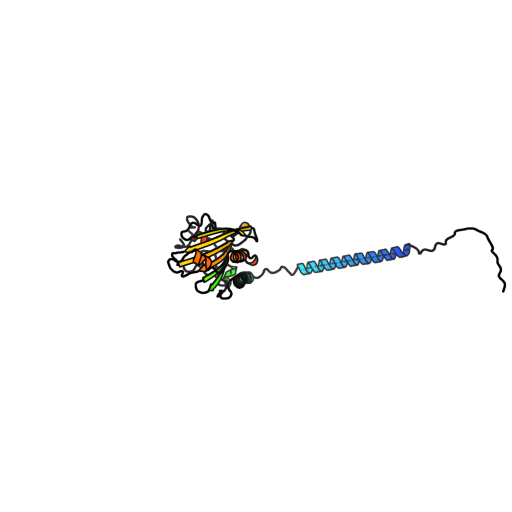 A 1 97 ? -2.299 -1.837 -10.145 1.00 96.25 97 ALA A C 1
ATOM 692 O O . ALA A 1 97 ? -3.146 -1.441 -10.950 1.00 96.25 97 ALA A O 1
ATOM 693 N N . THR A 1 98 ? -1.214 -1.134 -9.843 1.00 96.06 98 THR A N 1
ATOM 694 C CA . THR A 1 98 ? -0.819 0.152 -10.436 1.00 96.06 98 THR A CA 1
ATOM 695 C C . THR A 1 98 ? 0.664 0.123 -10.808 1.00 96.06 98 THR A C 1
ATOM 697 O O . THR A 1 98 ? 1.445 -0.646 -10.242 1.00 96.06 98 THR A O 1
ATOM 700 N N . SER A 1 99 ? 1.062 0.979 -11.748 1.00 95.31 99 SER A N 1
ATOM 701 C CA . SER A 1 99 ? 2.476 1.268 -12.004 1.00 95.31 99 SER A CA 1
ATOM 702 C C . SER A 1 99 ? 2.926 2.480 -11.193 1.00 95.31 99 SER A C 1
ATOM 704 O O . SER A 1 99 ? 2.120 3.377 -10.944 1.00 95.31 99 SER A O 1
ATOM 706 N N . TRP A 1 100 ? 4.212 2.549 -10.847 1.00 93.44 100 TRP A N 1
ATOM 707 C CA . TRP A 1 100 ? 4.830 3.788 -10.367 1.00 93.44 100 TRP A CA 1
ATOM 708 C C . TRP A 1 100 ? 5.028 4.812 -11.492 1.00 93.44 100 TRP A C 1
ATOM 710 O O . TRP A 1 100 ? 5.217 5.987 -11.205 1.00 93.44 100 TRP A O 1
ATOM 720 N N . SER A 1 101 ? 5.018 4.390 -12.761 1.00 94.44 101 SER A N 1
ATOM 721 C CA . SER A 1 101 ? 5.425 5.233 -13.890 1.00 94.44 101 SER A CA 1
ATOM 722 C C . SER A 1 101 ? 4.409 6.331 -14.213 1.00 94.44 101 SER A C 1
ATOM 724 O O . SER A 1 101 ? 3.215 6.055 -14.339 1.00 94.44 101 SER A O 1
ATOM 726 N N . VAL A 1 102 ? 4.889 7.559 -14.447 1.00 94.31 102 VAL A N 1
ATOM 727 C CA . VAL A 1 102 ? 4.056 8.686 -14.921 1.00 94.31 102 VAL A CA 1
ATOM 728 C C . VAL A 1 102 ? 3.841 8.715 -16.440 1.00 94.31 102 VAL A C 1
ATOM 730 O O . VAL A 1 102 ? 3.337 9.706 -16.971 1.00 94.31 102 VAL A O 1
ATOM 733 N N . GLN A 1 103 ? 4.214 7.649 -17.157 1.00 93.31 103 GLN A N 1
ATOM 734 C CA . GLN A 1 103 ? 3.858 7.476 -18.569 1.00 93.31 103 GLN A CA 1
ATOM 735 C C . GLN A 1 103 ? 2.344 7.704 -18.783 1.00 93.31 103 GLN A C 1
ATOM 737 O O . GLN A 1 103 ? 1.548 7.229 -17.967 1.00 93.31 103 GLN A O 1
ATOM 742 N N . PRO A 1 104 ? 1.907 8.404 -19.852 1.00 91.12 104 PRO A N 1
ATOM 743 C CA . PRO A 1 104 ? 0.497 8.763 -20.041 1.00 91.12 104 PRO A CA 1
ATOM 744 C C . PRO A 1 104 ? -0.462 7.568 -20.006 1.00 91.12 104 PRO A C 1
ATOM 746 O O . PRO A 1 104 ? -1.557 7.660 -19.457 1.00 91.12 104 PRO A O 1
ATOM 749 N N . GLU A 1 105 ? -0.039 6.417 -20.529 1.00 91.44 105 GLU A N 1
ATOM 750 C CA . GLU A 1 105 ? -0.794 5.166 -20.492 1.00 91.44 105 GLU A CA 1
ATOM 751 C C . GLU A 1 105 ? -0.903 4.529 -19.100 1.00 91.44 105 GLU A C 1
ATOM 753 O O . GLU A 1 105 ? -1.592 3.519 -18.977 1.00 91.44 105 GLU A O 1
ATOM 758 N N . ASN A 1 106 ? -0.275 5.081 -18.060 1.00 94.31 106 ASN A N 1
ATOM 759 C CA . ASN A 1 106 ? -0.353 4.633 -16.664 1.00 94.31 106 ASN A CA 1
ATOM 760 C C . ASN A 1 106 ? -1.079 5.633 -15.744 1.00 94.31 106 ASN A C 1
ATOM 762 O O . ASN A 1 106 ? -1.316 5.321 -14.575 1.00 94.31 106 ASN A O 1
ATOM 766 N N . LEU A 1 107 ? -1.524 6.780 -16.272 1.00 93.62 107 LEU A N 1
ATOM 767 C CA . LEU A 1 107 ? -2.277 7.793 -15.530 1.00 93.62 107 LEU A CA 1
ATOM 768 C C . LEU A 1 107 ? -3.741 7.901 -15.995 1.00 93.62 107 LEU A C 1
ATOM 770 O O . LEU A 1 107 ? -4.062 7.707 -17.165 1.00 93.62 107 LEU A O 1
ATOM 774 N N . VAL A 1 108 ? -4.635 8.249 -15.067 1.00 93.81 108 VAL A N 1
ATOM 775 C CA . VAL A 1 108 ? -5.995 8.767 -15.317 1.00 93.81 108 VAL A CA 1
ATOM 776 C C . VAL A 1 108 ? -6.223 9.921 -14.345 1.00 93.81 108 VAL A C 1
ATOM 778 O O . VAL A 1 108 ? -5.901 9.797 -13.166 1.00 93.81 108 VAL A O 1
ATOM 781 N N . ASP A 1 109 ? -6.740 11.050 -14.837 1.00 90.31 109 ASP A N 1
ATOM 782 C CA . ASP A 1 109 ? -7.059 12.250 -14.045 1.00 90.31 109 ASP A CA 1
ATOM 783 C C . ASP A 1 109 ? -5.927 12.690 -13.089 1.00 90.31 109 ASP A C 1
ATOM 785 O O . ASP A 1 109 ? -6.152 13.045 -11.930 1.00 90.31 109 ASP A O 1
ATOM 789 N N . GLY A 1 110 ? -4.683 12.623 -13.583 1.00 88.81 110 GLY A N 1
ATOM 790 C CA . GLY A 1 110 ? -3.473 13.000 -12.844 1.00 88.81 110 GLY A CA 1
ATOM 791 C C . GLY A 1 110 ? -3.028 12.009 -11.761 1.00 88.81 110 GLY A C 1
ATOM 792 O O . GLY A 1 110 ? -2.248 12.392 -10.899 1.00 88.81 110 GLY A O 1
ATOM 793 N N . LYS A 1 111 ? -3.519 10.760 -11.759 1.00 91.94 111 LYS A N 1
ATOM 794 C CA . LYS A 1 111 ? -3.220 9.739 -10.733 1.00 91.94 111 LYS A CA 1
ATOM 795 C C . LYS A 1 111 ? -2.887 8.377 -11.357 1.00 91.94 111 LYS A C 1
ATOM 797 O O . LYS A 1 111 ? -3.361 8.111 -12.464 1.00 91.94 111 LYS A O 1
ATOM 802 N N . PRO A 1 112 ? -2.143 7.483 -10.672 1.00 93.94 112 PRO A N 1
ATOM 803 C CA . PRO A 1 112 ? -1.881 6.132 -11.163 1.00 93.94 112 PRO A CA 1
ATOM 804 C C . PRO A 1 112 ? -3.195 5.378 -11.364 1.00 93.94 112 PRO A C 1
ATOM 806 O O . PRO A 1 112 ? -3.986 5.223 -10.429 1.00 93.94 112 PRO A O 1
ATOM 809 N N . ARG A 1 113 ? -3.453 4.921 -12.591 1.00 95.12 113 ARG A N 1
ATOM 810 C CA . ARG A 1 113 ? -4.672 4.163 -12.899 1.00 95.12 113 ARG A CA 1
ATOM 811 C C . ARG A 1 113 ? -4.497 2.692 -12.535 1.00 95.12 113 ARG A C 1
ATOM 813 O O . ARG A 1 113 ? -3.399 2.143 -12.630 1.00 95.12 113 ARG A O 1
ATOM 820 N N . PHE A 1 114 ? -5.606 2.015 -12.252 1.00 95.88 114 PHE A N 1
ATOM 821 C CA . PHE A 1 114 ? -5.594 0.558 -12.158 1.00 95.88 114 PHE A CA 1
ATOM 822 C C . PHE A 1 114 ? -5.239 -0.074 -13.513 1.00 95.88 114 PHE A C 1
ATOM 824 O O . PHE A 1 114 ? -5.807 0.267 -14.558 1.00 95.88 114 PHE A O 1
ATOM 831 N N . LEU A 1 115 ? -4.279 -0.995 -13.490 1.00 93.88 115 LEU A N 1
ATOM 832 C CA . LEU A 1 115 ? -3.853 -1.795 -14.631 1.00 93.88 115 LEU A CA 1
ATOM 833 C C . LEU A 1 115 ? -4.868 -2.920 -14.890 1.00 93.88 115 LEU A C 1
ATOM 835 O O . LEU A 1 115 ? -5.264 -3.597 -13.935 1.00 93.88 115 LEU A O 1
ATOM 839 N N . PRO A 1 116 ? -5.282 -3.160 -16.150 1.00 92.00 116 PRO A N 1
ATOM 840 C CA . PRO A 1 116 ? -6.026 -4.365 -16.485 1.00 92.00 116 PRO A CA 1
ATOM 841 C C . PRO A 1 116 ? -5.104 -5.586 -16.347 1.00 92.00 116 PRO A C 1
ATOM 843 O O . PRO A 1 116 ? -3.877 -5.459 -16.372 1.00 92.00 116 PRO A O 1
ATOM 846 N N . GLN A 1 117 ? -5.699 -6.760 -16.158 1.00 90.25 117 GLN A N 1
ATOM 847 C CA . GLN A 1 117 ? -5.006 -7.950 -15.659 1.00 90.25 117 GLN A CA 1
ATOM 848 C C . GLN A 1 117 ? -3.865 -8.431 -16.567 1.00 90.25 117 GLN A C 1
ATOM 850 O O . GLN A 1 117 ? -2.834 -8.890 -16.082 1.00 90.25 117 GLN A O 1
ATOM 855 N N . GLU A 1 118 ? -4.023 -8.279 -17.878 1.00 87.25 118 GLU A N 1
ATOM 856 C CA . GLU A 1 118 ? -3.013 -8.599 -18.884 1.00 87.25 118 GLU A CA 1
ATOM 857 C C . GLU A 1 118 ? -1.748 -7.728 -18.783 1.00 87.25 118 GLU A C 1
ATOM 859 O O . GLU A 1 118 ? -0.670 -8.192 -19.136 1.00 87.25 118 GLU A O 1
ATOM 864 N N . LYS A 1 119 ? -1.849 -6.509 -18.230 1.00 87.25 119 LYS A N 1
ATOM 865 C CA . LYS A 1 119 ? -0.718 -5.582 -18.039 1.00 87.25 119 LYS A CA 1
ATOM 866 C C . LYS A 1 119 ? -0.021 -5.707 -16.683 1.00 87.25 119 LYS A C 1
ATOM 868 O O . LYS A 1 119 ? 0.897 -4.941 -16.397 1.00 87.25 119 LYS A O 1
ATOM 873 N N . TRP A 1 120 ? -0.441 -6.636 -15.824 1.00 90.25 120 TRP A N 1
ATOM 874 C CA . TRP A 1 120 ? 0.185 -6.794 -14.508 1.00 90.25 120 TRP A CA 1
ATOM 875 C C . TRP A 1 120 ? 1.643 -7.267 -14.615 1.00 90.25 120 TRP A C 1
ATOM 877 O O . TRP A 1 120 ? 2.480 -6.806 -13.852 1.00 90.25 120 TRP A O 1
ATOM 887 N N . VAL A 1 121 ? 1.969 -8.102 -15.606 1.00 85.56 121 VAL A N 1
ATOM 888 C CA . VAL A 1 121 ? 3.343 -8.583 -15.851 1.00 85.56 121 VAL A CA 1
ATOM 889 C C . VAL A 1 121 ? 4.294 -7.458 -16.269 1.00 85.56 121 VAL A C 1
ATOM 891 O O . VAL A 1 121 ? 5.425 -7.404 -15.804 1.00 85.56 121 VAL A O 1
ATOM 894 N N . GLU A 1 122 ? 3.826 -6.579 -17.155 1.00 80.12 122 GLU A N 1
ATOM 895 C CA . GLU A 1 122 ? 4.646 -5.586 -17.865 1.00 80.12 122 GLU A CA 1
ATOM 896 C C . GLU A 1 122 ? 4.809 -4.266 -17.097 1.00 80.12 122 GLU A C 1
ATOM 898 O O . GLU A 1 122 ? 5.565 -3.393 -17.516 1.00 80.12 122 GLU A O 1
ATOM 903 N N . SER A 1 123 ? 3.994 -4.017 -16.064 1.00 83.75 123 SER A N 1
ATOM 904 C CA . SER A 1 123 ? 3.870 -2.663 -15.500 1.00 83.75 123 SER A CA 1
ATOM 905 C C . SER A 1 123 ? 3.457 -2.566 -14.029 1.00 83.75 123 SER A C 1
ATOM 907 O O . SER A 1 123 ? 3.476 -1.452 -13.499 1.00 83.75 123 SER A O 1
ATOM 909 N N . ALA A 1 124 ? 3.062 -3.654 -13.354 1.00 92.81 124 ALA A N 1
ATOM 910 C CA . ALA A 1 124 ? 2.661 -3.574 -11.947 1.00 92.81 124 ALA A CA 1
ATOM 911 C C . ALA A 1 124 ? 3.877 -3.492 -11.018 1.00 92.81 124 ALA A C 1
ATOM 913 O O . ALA A 1 124 ? 4.666 -4.429 -10.932 1.00 92.81 124 ALA A O 1
ATOM 914 N N . THR A 1 125 ? 3.970 -2.404 -10.258 1.00 94.00 125 THR A N 1
ATOM 915 C CA . THR A 1 125 ? 4.931 -2.272 -9.149 1.00 94.00 125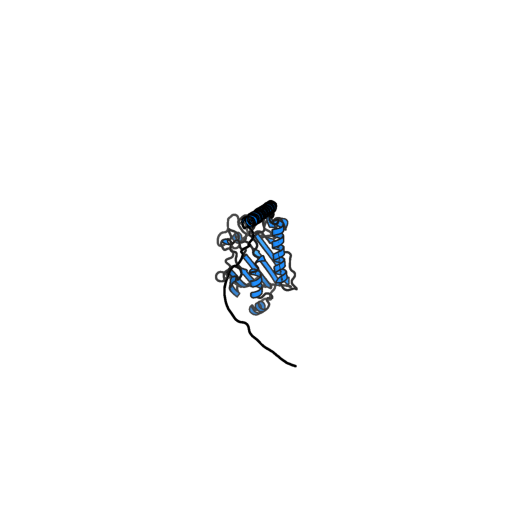 THR A CA 1
ATOM 916 C C . THR A 1 125 ? 4.257 -2.085 -7.799 1.00 94.00 125 THR A C 1
ATOM 918 O O . THR A 1 125 ? 4.904 -2.293 -6.775 1.00 94.00 125 THR A O 1
ATOM 921 N N . ALA A 1 126 ? 2.954 -1.789 -7.776 1.00 94.94 126 ALA A N 1
ATOM 922 C CA . ALA A 1 126 ? 2.172 -1.758 -6.551 1.00 94.94 126 ALA A CA 1
ATOM 923 C C . ALA A 1 126 ? 0.817 -2.461 -6.706 1.00 94.94 126 ALA A C 1
ATOM 925 O O . ALA A 1 126 ? 0.212 -2.473 -7.779 1.00 94.94 126 ALA A O 1
ATOM 926 N N . TRP A 1 127 ? 0.338 -3.037 -5.609 1.00 97.00 127 TRP A N 1
ATOM 927 C CA . TRP A 1 127 ? -0.861 -3.866 -5.507 1.00 97.00 127 TRP A CA 1
ATOM 928 C C . TRP A 1 127 ? -1.728 -3.381 -4.354 1.00 97.00 127 TRP A C 1
ATOM 930 O O . TRP A 1 127 ? -1.211 -3.041 -3.296 1.00 97.00 127 TRP A O 1
ATOM 940 N N . SER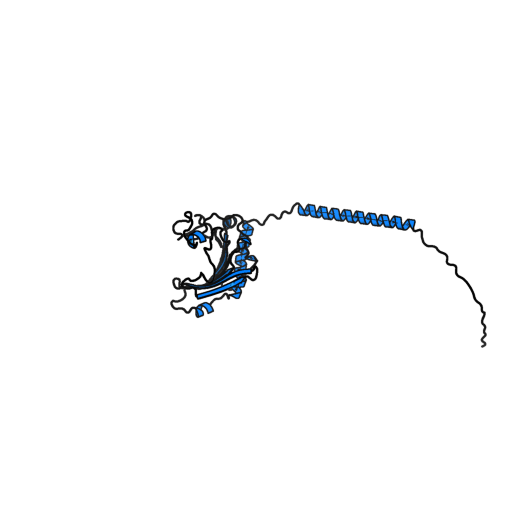 A 1 128 ? -3.047 -3.355 -4.518 1.00 97.31 128 SER A N 1
ATOM 941 C CA . SER A 1 128 ? -3.973 -2.969 -3.450 1.00 97.31 128 SER A CA 1
ATOM 942 C C . SER A 1 128 ? -5.227 -3.834 -3.430 1.00 97.31 128 SER A C 1
ATOM 944 O O . SER A 1 128 ? -5.743 -4.236 -4.473 1.00 97.31 128 SER A O 1
ATOM 946 N N . VAL A 1 129 ? -5.744 -4.077 -2.231 1.00 97.75 129 VAL A N 1
ATOM 947 C CA . VAL A 1 129 ? -7.086 -4.610 -1.984 1.00 97.75 129 VAL A CA 1
ATOM 948 C C . VAL A 1 129 ? -7.798 -3.653 -1.036 1.00 97.75 129 VAL A C 1
ATOM 950 O O . VAL A 1 129 ? -7.176 -3.072 -0.149 1.00 97.75 129 VAL A O 1
ATOM 953 N N . ARG A 1 130 ? -9.101 -3.464 -1.246 1.00 97.00 130 ARG A N 1
ATOM 954 C CA . ARG A 1 130 ? -9.941 -2.550 -0.462 1.00 97.00 130 ARG A CA 1
ATOM 955 C C . ARG A 1 130 ? -11.194 -3.279 -0.000 1.00 97.00 130 ARG A C 1
ATOM 957 O O . ARG A 1 130 ? -11.743 -4.069 -0.768 1.00 97.00 130 ARG A O 1
ATOM 964 N N . ALA A 1 131 ? -11.678 -2.998 1.200 1.00 97.19 131 ALA A N 1
ATOM 965 C CA . ALA A 1 131 ? -12.943 -3.514 1.712 1.00 97.19 131 ALA A CA 1
ATOM 966 C C . ALA A 1 131 ? -13.727 -2.411 2.429 1.00 97.19 131 ALA A C 1
ATOM 968 O O . ALA A 1 131 ? -13.130 -1.483 2.961 1.00 97.19 131 ALA A O 1
ATOM 969 N N . PHE A 1 132 ? -15.061 -2.495 2.425 1.00 95.75 132 PHE A N 1
ATOM 970 C CA . PHE A 1 132 ? -15.919 -1.394 2.884 1.00 95.75 132 PHE A CA 1
ATOM 971 C C . PHE A 1 132 ? -16.998 -1.839 3.883 1.00 95.75 132 PHE A C 1
ATOM 973 O O . PHE A 1 132 ? -17.675 -2.840 3.637 1.00 95.75 132 PHE A O 1
ATOM 980 N N . GLU A 1 133 ? -17.195 -1.068 4.960 1.00 94.31 133 GLU A N 1
ATOM 981 C CA . GLU A 1 133 ? -18.285 -1.193 5.953 1.00 94.31 133 GLU A CA 1
ATOM 982 C C . GLU A 1 133 ? -18.901 0.202 6.189 1.00 94.31 133 GLU A C 1
ATOM 984 O O . GLU A 1 133 ? -18.440 0.959 7.040 1.00 94.31 133 GLU A O 1
ATOM 989 N N . GLY A 1 134 ? -19.930 0.573 5.418 1.00 92.25 134 GLY A N 1
ATOM 990 C CA . GLY A 1 134 ? -20.489 1.932 5.468 1.00 92.25 134 GLY A CA 1
ATOM 991 C C . GLY A 1 134 ? -19.446 2.974 5.052 1.00 92.25 134 GLY A C 1
ATOM 992 O O . GLY A 1 134 ? -18.859 2.851 3.979 1.00 92.25 134 GLY A O 1
ATOM 993 N N . ASP A 1 135 ? -19.199 3.958 5.916 1.00 92.75 135 ASP A N 1
ATOM 994 C CA . ASP A 1 135 ? -18.190 5.015 5.744 1.00 92.75 135 ASP A CA 1
ATOM 995 C C . ASP A 1 135 ? -16.749 4.568 6.070 1.00 92.75 135 ASP A C 1
ATOM 997 O O . ASP A 1 135 ? -15.834 5.394 6.110 1.00 92.75 135 ASP A O 1
ATOM 1001 N N . ARG A 1 136 ? -16.531 3.266 6.317 1.00 95.12 136 ARG A N 1
ATOM 1002 C CA . ARG A 1 136 ? -15.207 2.686 6.579 1.00 95.12 136 ARG A CA 1
ATOM 1003 C C . ARG A 1 136 ? -14.591 2.089 5.328 1.00 95.12 136 ARG A C 1
ATOM 1005 O O . ARG A 1 136 ? -15.229 1.272 4.660 1.00 95.12 136 ARG A O 1
ATOM 1012 N N . GLU A 1 137 ? -13.328 2.418 5.081 1.00 96.81 137 GLU A N 1
ATOM 1013 C CA . GLU A 1 137 ? -12.473 1.771 4.085 1.00 96.81 137 GLU A CA 1
ATOM 1014 C C . GLU A 1 137 ? -11.288 1.080 4.772 1.00 96.81 137 GLU A C 1
ATOM 1016 O O . GLU A 1 137 ? -10.490 1.710 5.462 1.00 96.81 137 GLU A O 1
ATOM 1021 N N . PHE A 1 138 ? -11.160 -0.224 4.547 1.00 97.81 138 PHE A N 1
ATOM 1022 C CA . PHE A 1 138 ? -10.017 -1.046 4.935 1.00 97.81 138 PHE A CA 1
ATOM 1023 C C . PHE A 1 138 ? -9.149 -1.288 3.702 1.00 97.81 138 PHE A C 1
ATOM 1025 O O . PHE A 1 138 ? -9.678 -1.602 2.637 1.00 97.81 138 PHE A O 1
ATOM 1032 N N . THR A 1 139 ? -7.830 -1.155 3.818 1.00 98.00 139 THR A N 1
ATOM 1033 C CA . THR A 1 139 ? -6.883 -1.334 2.706 1.00 98.00 139 THR A CA 1
ATOM 1034 C C . THR A 1 139 ? -5.682 -2.164 3.142 1.00 98.00 139 THR A C 1
ATOM 1036 O O . THR A 1 139 ? -5.122 -1.910 4.207 1.00 98.00 139 THR A O 1
ATOM 1039 N N . ILE A 1 140 ? -5.261 -3.104 2.289 1.00 98.44 140 ILE A N 1
ATOM 1040 C CA . ILE A 1 140 ? -3.883 -3.618 2.277 1.00 98.44 140 ILE A CA 1
ATOM 1041 C C . ILE A 1 140 ? -3.244 -3.168 0.963 1.00 98.44 140 ILE A C 1
ATOM 1043 O O . ILE A 1 140 ? -3.856 -3.299 -0.104 1.00 98.44 140 ILE A O 1
ATOM 1047 N N . HIS A 1 141 ? -2.032 -2.630 1.035 1.00 97.31 141 HIS A N 1
ATOM 1048 C CA . HIS A 1 141 ? -1.237 -2.196 -0.108 1.00 97.31 141 HIS A CA 1
ATOM 1049 C C . HIS A 1 141 ? 0.174 -2.781 -0.006 1.00 97.31 141 HIS A C 1
ATOM 1051 O O . HIS A 1 141 ? 0.741 -2.840 1.081 1.00 97.31 141 HIS A O 1
ATOM 1057 N N . VAL A 1 142 ? 0.726 -3.218 -1.134 1.00 97.19 142 VAL A N 1
ATOM 1058 C CA . VAL A 1 142 ? 2.108 -3.697 -1.261 1.00 97.19 142 VAL A CA 1
ATOM 1059 C C . VAL A 1 142 ? 2.735 -2.942 -2.425 1.00 97.19 142 VAL A C 1
ATOM 1061 O O . VAL A 1 142 ? 2.199 -3.018 -3.531 1.00 97.19 142 VAL A O 1
ATOM 1064 N N . SER A 1 143 ? 3.834 -2.219 -2.209 1.00 94.38 143 SER A N 1
ATOM 1065 C CA . SER A 1 143 ? 4.502 -1.432 -3.254 1.00 94.38 143 SER A CA 1
ATOM 1066 C C . SER A 1 143 ? 6.003 -1.675 -3.270 1.00 94.38 143 SER A C 1
ATOM 1068 O O . SER A 1 143 ? 6.668 -1.574 -2.244 1.00 94.38 143 SER A O 1
ATOM 1070 N N . GLN A 1 144 ? 6.560 -1.918 -4.452 1.00 92.75 144 GLN A N 1
ATOM 1071 C CA . GLN A 1 144 ? 7.994 -1.748 -4.663 1.00 92.75 144 GLN A CA 1
ATOM 1072 C C . GLN A 1 144 ? 8.326 -0.248 -4.631 1.00 92.75 144 GLN A C 1
ATOM 1074 O O . GLN A 1 144 ? 7.553 0.567 -5.145 1.00 92.75 144 GLN A O 1
ATOM 1079 N N . GLN A 1 145 ? 9.454 0.122 -4.022 1.00 90.31 145 GLN A N 1
ATOM 1080 C CA . GLN A 1 145 ? 9.928 1.508 -4.014 1.00 90.31 145 GLN A CA 1
ATOM 1081 C C . GLN A 1 145 ? 10.638 1.815 -5.346 1.00 90.31 145 GLN A C 1
ATOM 1083 O O . GLN A 1 145 ? 11.486 1.021 -5.758 1.00 90.31 145 GLN A O 1
ATOM 1088 N N . PRO A 1 146 ? 10.314 2.922 -6.042 1.00 90.56 146 PRO A N 1
ATOM 1089 C CA . PRO A 1 146 ? 10.969 3.255 -7.302 1.00 90.56 146 PRO A CA 1
ATOM 1090 C C . PRO A 1 146 ? 12.424 3.723 -7.093 1.00 90.56 146 PRO A C 1
ATOM 1092 O O . PRO A 1 146 ? 12.702 4.431 -6.123 1.00 90.56 146 PRO A O 1
ATOM 1095 N N . PRO A 1 147 ? 13.362 3.424 -8.015 1.00 88.88 147 PRO A N 1
ATOM 1096 C CA . PRO A 1 147 ? 14.764 3.847 -7.886 1.00 88.88 147 PRO A CA 1
ATOM 1097 C C . PRO A 1 147 ? 15.006 5.367 -7.828 1.00 88.88 147 PRO A C 1
ATOM 1099 O O . PRO A 1 147 ? 16.087 5.795 -7.429 1.00 88.88 147 PRO A O 1
ATOM 1102 N N . ASP A 1 148 ? 14.034 6.194 -8.231 1.00 88.00 148 ASP A N 1
ATOM 1103 C CA . ASP A 1 148 ? 14.100 7.658 -8.159 1.00 88.00 148 ASP A CA 1
ATOM 1104 C C . ASP A 1 148 ? 13.285 8.270 -7.008 1.00 88.00 148 ASP A C 1
ATOM 1106 O O . ASP A 1 148 ? 13.152 9.495 -6.969 1.00 88.00 148 ASP A O 1
ATOM 1110 N N . ASP A 1 149 ? 12.763 7.466 -6.073 1.00 79.25 149 ASP A N 1
ATOM 1111 C CA . ASP A 1 149 ? 11.863 7.923 -5.000 1.00 79.25 149 ASP A CA 1
ATOM 1112 C C . ASP A 1 149 ? 12.472 9.046 -4.141 1.00 79.25 149 ASP A C 1
ATOM 1114 O O . ASP A 1 149 ? 11.768 9.956 -3.714 1.00 79.25 149 ASP A O 1
ATOM 1118 N N . ASN A 1 150 ? 13.795 9.021 -3.922 1.00 66.75 150 ASN A N 1
ATOM 1119 C CA . ASN A 1 150 ? 14.566 10.069 -3.230 1.00 66.75 150 ASN A CA 1
ATOM 1120 C C . ASN A 1 150 ? 13.977 10.515 -1.866 1.00 66.75 150 ASN A C 1
ATOM 1122 O O . ASN A 1 150 ? 14.170 11.657 -1.446 1.00 66.75 150 ASN A O 1
ATOM 1126 N N . GLY A 1 151 ? 13.270 9.621 -1.165 1.00 62.41 151 GLY A N 1
ATOM 1127 C CA . GLY A 1 151 ? 12.621 9.917 0.117 1.00 62.41 151 GLY A CA 1
ATOM 1128 C C . GLY A 1 151 ? 11.258 10.608 0.003 1.00 62.41 151 GLY A C 1
ATOM 1129 O O . GLY A 1 151 ? 10.804 11.185 0.984 1.00 62.41 151 GLY A O 1
ATOM 1130 N N . ALA A 1 152 ? 10.588 10.549 -1.155 1.00 58.81 152 ALA A N 1
ATOM 1131 C CA . ALA A 1 152 ? 9.260 11.133 -1.379 1.00 58.81 152 ALA A CA 1
ATOM 1132 C C . ALA A 1 152 ? 8.186 10.676 -0.368 1.00 58.81 152 ALA A C 1
ATOM 1134 O O . ALA A 1 152 ? 7.203 11.389 -0.172 1.00 58.81 152 ALA A O 1
ATOM 1135 N N . PHE A 1 153 ? 8.387 9.535 0.301 1.00 58.81 153 PHE A N 1
ATOM 1136 C CA . PHE A 1 153 ? 7.678 9.167 1.529 1.00 58.81 153 PHE A CA 1
ATOM 1137 C C . PHE A 1 153 ? 8.658 8.882 2.679 1.00 58.81 153 PHE A C 1
ATOM 1139 O O . PHE A 1 153 ? 8.971 7.734 2.999 1.00 58.81 153 PHE A O 1
ATOM 1146 N N . ALA A 1 154 ? 9.122 9.949 3.334 1.00 60.97 154 ALA A N 1
ATOM 1147 C CA . ALA A 1 154 ? 9.865 9.893 4.593 1.00 60.97 154 ALA A CA 1
ATOM 1148 C C . ALA A 1 154 ? 8.950 9.468 5.761 1.00 60.97 154 ALA A C 1
ATOM 1150 O O . ALA A 1 154 ? 8.528 10.267 6.593 1.00 60.97 154 ALA A O 1
ATOM 1151 N N . TRP A 1 155 ? 8.599 8.180 5.803 1.00 71.88 155 TRP A N 1
ATOM 1152 C CA . TRP A 1 155 ? 7.842 7.564 6.894 1.00 71.88 155 TRP A CA 1
ATOM 1153 C C . TRP A 1 155 ? 8.676 7.500 8.184 1.00 71.88 155 TRP A C 1
ATOM 1155 O O . TRP A 1 155 ? 9.286 6.469 8.489 1.00 71.88 155 TRP A O 1
ATOM 1165 N N . ASP A 1 156 ? 8.701 8.593 8.941 1.00 73.56 156 ASP A N 1
ATOM 1166 C CA . ASP A 1 156 ? 9.188 8.663 10.321 1.00 73.56 156 ASP A CA 1
ATOM 1167 C C . ASP A 1 156 ? 8.364 9.638 11.171 1.00 73.56 156 ASP A C 1
ATOM 1169 O O . ASP A 1 156 ? 7.663 10.511 10.653 1.00 73.56 156 ASP A O 1
ATOM 1173 N N . CYS A 1 157 ? 8.429 9.477 12.493 1.00 78.44 157 CYS A N 1
ATOM 1174 C CA . CYS A 1 157 ? 7.637 10.284 13.426 1.00 78.44 157 CYS A CA 1
ATOM 1175 C C . CYS A 1 157 ? 8.204 11.697 13.687 1.00 78.44 157 CYS A C 1
ATOM 1177 O O . CYS A 1 157 ? 7.657 12.420 14.521 1.00 78.44 157 CYS A O 1
ATOM 1179 N N . GLY A 1 158 ? 9.308 12.083 13.038 1.00 66.62 158 GLY A N 1
ATOM 1180 C CA . GLY A 1 158 ? 9.948 13.395 13.165 1.00 66.62 158 GLY A CA 1
ATOM 1181 C C . GLY A 1 158 ? 9.625 14.350 12.014 1.00 66.62 158 GLY A C 1
ATOM 1182 O O . GLY A 1 158 ? 9.460 15.546 12.256 1.00 66.62 158 GLY A O 1
ATOM 1183 N N . GLU A 1 159 ? 9.504 13.840 10.786 1.00 57.75 159 GLU A N 1
ATOM 1184 C CA . GLU A 1 159 ? 9.147 14.625 9.597 1.00 57.75 159 GLU A CA 1
ATOM 1185 C C . GLU A 1 159 ? 7.625 14.730 9.390 1.00 57.75 159 GLU A C 1
ATOM 1187 O O . GLU A 1 159 ? 7.148 15.778 8.941 1.00 57.75 159 GLU A O 1
ATOM 1192 N N . PHE A 1 160 ? 6.840 13.725 9.816 1.00 59.56 160 PHE A N 1
ATOM 1193 C CA . PHE A 1 160 ? 5.367 13.771 9.835 1.00 59.56 160 PHE A CA 1
ATOM 1194 C C . PHE A 1 160 ? 4.826 14.789 10.862 1.00 59.56 160 PHE A C 1
ATOM 1196 O O . PHE A 1 160 ? 4.348 14.459 11.947 1.00 59.56 160 PHE A O 1
ATOM 1203 N N . THR A 1 161 ? 4.881 16.062 10.476 1.00 49.38 161 THR A N 1
ATOM 1204 C CA . THR A 1 161 ? 4.486 17.240 11.267 1.00 49.38 161 THR A CA 1
ATOM 1205 C C . THR A 1 161 ? 3.277 17.978 10.676 1.00 49.38 161 THR A C 1
ATOM 1207 O O . THR A 1 161 ? 2.987 19.115 11.055 1.00 49.38 161 THR A O 1
ATOM 1210 N N . GLU A 1 162 ? 2.553 17.343 9.747 1.00 51.16 162 GLU A N 1
ATOM 1211 C CA . GLU A 1 162 ? 1.387 17.936 9.086 1.00 51.16 162 GLU A CA 1
ATOM 1212 C C . GLU A 1 162 ? 0.242 18.267 10.067 1.00 51.16 162 GLU A C 1
ATOM 1214 O O . GLU A 1 162 ? -0.051 17.477 10.973 1.00 51.16 162 GLU A O 1
ATOM 1219 N N . PRO A 1 163 ? -0.479 19.391 9.870 1.00 51.44 163 PRO A N 1
ATOM 1220 C CA . PRO A 1 163 ? -1.694 19.692 10.622 1.00 51.44 163 PRO A CA 1
ATOM 1221 C C . PRO A 1 163 ? -2.732 18.570 10.481 1.00 51.44 163 PRO A C 1
ATOM 1223 O O . PRO A 1 163 ? -3.245 18.322 9.393 1.00 51.44 163 PRO A O 1
ATOM 1226 N N . GLY A 1 164 ? -3.050 17.902 11.593 1.00 57.16 164 GLY A N 1
ATOM 1227 C CA . GLY A 1 164 ? -3.956 16.749 11.622 1.00 57.16 164 GLY A CA 1
ATOM 1228 C C . GLY A 1 164 ? -3.287 15.423 11.996 1.00 57.16 164 GLY A C 1
ATOM 1229 O O . GLY A 1 164 ? -3.988 14.484 12.371 1.00 57.16 164 GLY A O 1
ATOM 1230 N N . MET A 1 165 ? -1.951 15.337 11.984 1.00 63.50 165 MET A N 1
ATOM 1231 C CA . MET A 1 165 ? -1.241 14.277 12.711 1.00 63.50 165 MET A CA 1
ATOM 1232 C C . MET A 1 165 ? -1.588 14.352 14.201 1.00 63.50 165 MET A C 1
ATOM 1234 O O . MET A 1 165 ? -1.522 15.427 14.801 1.00 63.50 165 MET A O 1
ATOM 1238 N N . ALA A 1 166 ? -1.955 13.214 14.791 1.00 65.75 166 ALA A N 1
ATOM 1239 C CA . ALA A 1 166 ? -2.370 13.135 16.190 1.00 65.75 166 ALA A CA 1
ATOM 1240 C C . ALA A 1 166 ? -1.532 12.139 17.008 1.00 65.75 166 ALA A C 1
ATOM 1242 O O . ALA A 1 166 ? -1.265 12.394 18.180 1.00 65.75 166 ALA A O 1
ATOM 1243 N N . GLU A 1 167 ? -1.068 11.041 16.400 1.00 85.75 167 GLU A N 1
ATOM 1244 C CA . GLU A 1 167 ? -0.232 10.043 17.081 1.00 85.75 167 GLU A CA 1
ATOM 1245 C C . GLU A 1 167 ? 0.665 9.280 16.101 1.00 85.75 167 GLU A C 1
ATOM 1247 O O . GLU A 1 167 ? 0.280 9.042 14.954 1.00 85.75 167 GLU A O 1
ATOM 1252 N N . CYS A 1 168 ? 1.861 8.894 16.553 1.00 88.25 168 CYS A N 1
ATOM 1253 C CA . CYS A 1 168 ? 2.848 8.163 15.762 1.00 88.25 168 CYS A CA 1
ATOM 1254 C C . CYS A 1 168 ? 3.686 7.229 16.654 1.00 88.25 168 CYS A C 1
ATOM 1256 O O . CYS A 1 168 ? 4.120 7.632 17.734 1.00 88.25 168 CYS A O 1
ATOM 1258 N N . GLU A 1 169 ? 3.927 5.997 16.202 1.00 91.56 169 GLU A N 1
ATOM 1259 C CA . GLU A 1 169 ? 4.754 4.988 16.876 1.00 91.56 169 GLU A CA 1
ATOM 1260 C C . GLU A 1 169 ? 5.695 4.305 15.867 1.00 91.56 169 GLU A C 1
ATOM 1262 O O . GLU A 1 169 ? 5.233 3.648 14.932 1.00 91.56 169 GLU A O 1
ATOM 1267 N N . GLU A 1 170 ? 7.013 4.400 16.071 1.00 93.06 170 GLU A N 1
ATOM 1268 C CA . GLU A 1 170 ? 7.992 3.601 15.317 1.00 93.06 170 GLU A CA 1
ATOM 1269 C C . GLU A 1 170 ? 8.227 2.234 15.971 1.00 93.06 170 GLU A C 1
ATOM 1271 O O . GLU A 1 170 ? 8.306 2.107 17.195 1.00 93.06 170 GLU A O 1
ATOM 1276 N N . PHE A 1 171 ? 8.397 1.202 15.146 1.00 94.69 171 PHE A N 1
ATOM 1277 C CA . PHE A 1 171 ? 8.703 -0.159 15.578 1.00 94.69 171 PHE A CA 1
ATOM 1278 C C . PHE A 1 171 ? 9.663 -0.860 14.602 1.00 94.69 171 PHE A C 1
ATOM 1280 O O . PHE A 1 171 ? 9.992 -0.346 13.534 1.00 94.69 171 PHE A O 1
ATOM 1287 N N . SER A 1 172 ? 10.126 -2.055 14.972 1.00 96.25 172 SER A N 1
ATOM 1288 C CA . SER A 1 172 ? 10.884 -2.955 14.095 1.00 96.25 172 SER A CA 1
ATOM 1289 C C . SER A 1 172 ? 10.029 -4.186 13.797 1.00 96.25 172 SER A C 1
ATOM 1291 O O . SER A 1 172 ? 9.457 -4.775 14.719 1.00 96.25 172 SER A O 1
ATOM 1293 N N . ALA A 1 173 ? 9.902 -4.533 12.516 1.00 94.44 173 ALA A N 1
ATOM 1294 C CA . ALA A 1 173 ? 9.091 -5.644 12.036 1.00 94.44 173 ALA A CA 1
ATOM 1295 C C . ALA A 1 173 ? 9.646 -6.985 12.538 1.00 94.44 173 ALA A C 1
ATOM 1297 O O . ALA A 1 173 ? 10.825 -7.294 12.363 1.00 94.44 173 ALA A O 1
ATOM 1298 N N . ARG A 1 174 ? 8.797 -7.821 13.140 1.00 94.00 174 ARG A N 1
ATOM 1299 C CA . ARG A 1 174 ? 9.207 -9.079 13.793 1.00 94.00 174 ARG A CA 1
ATOM 1300 C C . ARG A 1 174 ? 9.724 -10.150 12.827 1.00 94.00 174 ARG A C 1
ATOM 1302 O O . ARG A 1 174 ? 10.366 -11.094 13.282 1.00 94.00 174 ARG A O 1
ATOM 1309 N N . THR A 1 175 ? 9.432 -10.035 11.531 1.00 90.38 175 THR A N 1
ATOM 1310 C CA . THR A 1 175 ? 9.774 -11.037 10.508 1.00 90.38 175 THR A CA 1
ATOM 1311 C C . THR A 1 175 ? 11.127 -10.816 9.835 1.00 90.38 175 THR A C 1
ATOM 1313 O O . THR A 1 175 ? 11.818 -11.797 9.566 1.00 90.38 175 THR A O 1
ATOM 1316 N N . ASP A 1 176 ? 11.532 -9.568 9.582 1.00 89.56 176 ASP A N 1
ATOM 1317 C CA . ASP A 1 176 ? 12.813 -9.244 8.930 1.00 89.56 176 ASP A CA 1
ATOM 1318 C C . ASP A 1 176 ? 13.559 -8.026 9.520 1.00 89.56 176 ASP A C 1
ATOM 1320 O O . ASP A 1 176 ? 14.650 -7.692 9.066 1.00 89.56 176 ASP A O 1
ATOM 1324 N N . GLY A 1 177 ? 13.040 -7.407 10.585 1.00 93.56 177 GLY A N 1
ATOM 1325 C CA . GLY A 1 177 ? 13.711 -6.343 11.339 1.00 93.56 177 GLY A CA 1
ATOM 1326 C C . GLY A 1 177 ? 13.579 -4.932 10.755 1.00 93.56 177 GLY A C 1
ATOM 1327 O O . GLY A 1 177 ? 13.973 -3.976 11.431 1.00 93.56 177 GLY A O 1
ATOM 1328 N N . ARG A 1 178 ? 13.003 -4.776 9.553 1.00 93.50 178 ARG A N 1
ATOM 1329 C CA . ARG A 1 178 ? 12.798 -3.474 8.889 1.00 93.50 178 ARG A CA 1
ATOM 1330 C C . ARG A 1 178 ? 12.040 -2.488 9.782 1.00 93.50 178 ARG A C 1
ATOM 1332 O O . ARG A 1 178 ? 11.224 -2.893 10.613 1.00 93.50 178 ARG A O 1
ATOM 1339 N N . ARG A 1 179 ? 12.284 -1.183 9.607 1.00 93.19 179 ARG A N 1
ATOM 1340 C CA . ARG A 1 179 ? 11.498 -0.155 10.307 1.00 93.19 179 ARG A CA 1
ATOM 1341 C C . ARG A 1 179 ? 10.040 -0.242 9.857 1.00 93.19 179 ARG A C 1
ATOM 1343 O O . ARG A 1 179 ? 9.755 -0.344 8.665 1.00 93.19 179 ARG A O 1
ATOM 1350 N N . GLY A 1 180 ? 9.136 -0.167 10.821 1.00 94.19 180 GLY A N 1
ATOM 1351 C CA . GLY A 1 180 ? 7.729 0.106 10.597 1.00 94.19 180 GLY A CA 1
ATOM 1352 C C . GLY A 1 180 ? 7.281 1.332 11.381 1.00 94.19 180 GLY A C 1
ATOM 1353 O O . GLY A 1 180 ? 7.911 1.717 12.368 1.00 94.19 180 GLY A O 1
ATOM 1354 N N . VAL A 1 181 ? 6.194 1.950 10.932 1.00 93.31 181 VAL A N 1
ATOM 1355 C CA . VAL A 1 181 ? 5.584 3.119 11.573 1.00 93.31 181 VAL A CA 1
ATOM 1356 C C . VAL A 1 181 ? 4.074 2.925 11.615 1.00 93.31 181 VAL A C 1
ATOM 1358 O O . VAL A 1 181 ? 3.470 2.500 10.631 1.00 93.31 181 VAL A O 1
ATOM 1361 N N . ALA A 1 182 ? 3.459 3.214 12.757 1.00 93.88 182 ALA A N 1
ATOM 1362 C CA . ALA A 1 182 ? 2.015 3.316 12.906 1.00 93.88 182 ALA A CA 1
ATOM 1363 C C . ALA A 1 182 ? 1.630 4.778 13.146 1.00 93.88 182 ALA A C 1
ATOM 1365 O O . ALA A 1 182 ? 2.236 5.438 13.986 1.00 93.88 182 ALA A O 1
ATOM 1366 N N . VAL A 1 183 ? 0.637 5.280 12.413 1.00 90.12 183 VAL A N 1
ATOM 1367 C CA . VAL A 1 183 ? 0.162 6.666 12.489 1.00 90.12 183 VAL A CA 1
ATOM 1368 C C . VAL A 1 183 ? -1.352 6.735 12.639 1.00 90.12 183 VAL A C 1
ATOM 1370 O O . VAL A 1 183 ? -2.093 5.973 12.008 1.00 90.12 183 VAL A O 1
ATOM 1373 N N . TRP A 1 184 ? -1.801 7.715 13.419 1.00 89.56 184 TRP A N 1
ATOM 1374 C CA . TRP A 1 184 ? -3.176 8.195 13.438 1.00 89.56 184 TRP A CA 1
ATOM 1375 C C . TRP A 1 184 ? -3.195 9.642 12.954 1.00 89.56 184 TRP A C 1
ATOM 1377 O O . TRP A 1 184 ? -2.596 10.526 13.575 1.00 89.56 184 TRP A O 1
ATOM 1387 N N . PHE A 1 185 ? -3.907 9.883 11.853 1.00 85.06 185 PHE A N 1
ATOM 1388 C CA . PHE A 1 185 ? -4.110 11.222 11.310 1.00 85.06 185 PHE A CA 1
ATOM 1389 C C . PHE A 1 185 ? -5.596 11.520 11.104 1.00 85.06 185 PHE A C 1
ATOM 1391 O O . PHE A 1 185 ? -6.352 10.701 10.576 1.00 85.06 185 PHE A O 1
ATOM 1398 N N . PHE A 1 186 ? -6.004 12.714 11.521 1.00 80.38 186 PHE A N 1
ATOM 1399 C CA . PHE A 1 186 ? -7.329 13.290 11.340 1.00 80.38 186 PHE A CA 1
ATOM 1400 C C . PHE A 1 186 ? -7.230 14.437 10.330 1.00 80.38 186 PHE A C 1
ATOM 1402 O O . PHE A 1 186 ? -6.614 15.466 10.601 1.00 80.38 186 PHE A O 1
ATOM 1409 N N . ASN A 1 187 ? -7.832 14.273 9.153 1.00 72.31 187 ASN A N 1
ATOM 1410 C CA . ASN A 1 187 ? -7.869 15.322 8.141 1.00 72.31 187 ASN A CA 1
ATOM 1411 C C . ASN A 1 187 ? -9.186 16.100 8.267 1.00 72.31 187 ASN A C 1
ATOM 1413 O O . ASN A 1 187 ? -10.209 15.713 7.700 1.00 72.31 187 ASN A O 1
ATOM 1417 N N . GLY A 1 188 ? -9.143 17.196 9.030 1.00 61.97 188 GLY A N 1
ATOM 1418 C CA . GLY A 1 188 ? -10.310 18.035 9.326 1.00 61.97 188 GLY A CA 1
ATOM 1419 C C . GLY A 1 188 ? -10.893 18.795 8.128 1.00 61.97 188 GLY A C 1
ATOM 1420 O O . GLY A 1 188 ? -12.040 19.214 8.197 1.00 61.97 188 GLY A O 1
ATOM 1421 N N . ASP A 1 189 ? -10.155 18.925 7.020 1.00 67.25 189 ASP A N 1
ATOM 1422 C CA . ASP A 1 189 ? -10.668 19.496 5.761 1.00 67.25 189 ASP A CA 1
ATOM 1423 C C . ASP A 1 189 ? -11.430 18.462 4.905 1.00 67.25 189 ASP A C 1
ATOM 1425 O O . ASP A 1 189 ? -12.015 18.805 3.874 1.00 67.25 189 ASP A O 1
ATOM 1429 N N . ARG A 1 190 ? -11.386 17.178 5.289 1.00 68.56 190 ARG A N 1
ATOM 1430 C CA . ARG A 1 190 ? -12.001 16.047 4.571 1.00 68.56 190 ARG A CA 1
ATOM 1431 C C . ARG A 1 190 ? -12.890 15.176 5.461 1.00 68.56 190 ARG A C 1
ATOM 1433 O O . ARG A 1 190 ? -13.266 14.088 5.028 1.00 68.56 190 ARG A O 1
ATOM 1440 N N . ASP A 1 191 ? -13.186 15.632 6.680 1.00 84.50 191 ASP A N 1
ATOM 1441 C CA . ASP A 1 191 ? -14.029 14.940 7.661 1.00 84.50 191 ASP A CA 1
ATOM 1442 C C . ASP A 1 191 ? -13.671 13.443 7.808 1.00 84.50 191 ASP A C 1
ATOM 1444 O O . ASP A 1 191 ? -14.536 12.567 7.753 1.00 84.50 191 ASP A O 1
ATOM 1448 N N . LEU A 1 192 ? -12.375 13.121 7.940 1.00 89.25 192 LEU A N 1
ATOM 1449 C CA . LEU A 1 192 ? -11.907 11.731 8.025 1.00 89.25 192 LEU A CA 1
ATOM 1450 C C . LEU A 1 192 ? -10.780 11.513 9.035 1.00 89.25 192 LEU A C 1
ATOM 1452 O O . LEU A 1 192 ? -9.965 12.399 9.293 1.00 89.25 192 LEU A O 1
ATOM 1456 N N . MET A 1 193 ? -10.698 10.288 9.551 1.00 90.62 193 MET A N 1
ATOM 1457 C CA . MET A 1 193 ? -9.604 9.805 10.392 1.00 90.62 193 MET A CA 1
ATOM 1458 C C . MET A 1 193 ? -9.081 8.474 9.859 1.00 90.62 193 MET A C 1
ATOM 1460 O O . MET A 1 193 ? -9.858 7.594 9.492 1.00 90.62 193 MET A O 1
ATOM 1464 N N . THR A 1 194 ? -7.761 8.312 9.834 1.00 92.50 194 THR A N 1
ATOM 1465 C CA . THR A 1 194 ? -7.083 7.096 9.367 1.00 92.50 194 THR A CA 1
ATOM 1466 C C . THR A 1 194 ? -6.141 6.577 10.442 1.00 92.50 194 THR A C 1
ATOM 1468 O O . THR A 1 194 ? -5.349 7.345 10.984 1.00 92.50 194 THR A O 1
ATOM 1471 N N . HIS A 1 195 ? -6.187 5.270 10.690 1.00 94.69 195 HIS A N 1
ATOM 1472 C CA . HIS A 1 195 ? -5.144 4.525 11.390 1.00 94.69 195 HIS A CA 1
ATOM 1473 C C . HIS A 1 195 ? -4.412 3.695 10.331 1.00 94.69 195 HIS A C 1
ATOM 1475 O O . HIS A 1 195 ? -5.027 2.875 9.645 1.00 94.69 195 HIS A O 1
ATOM 1481 N N . ARG A 1 196 ? -3.112 3.942 10.154 1.00 93.94 196 ARG A N 1
ATOM 1482 C CA . ARG A 1 196 ? -2.268 3.272 9.158 1.00 93.94 196 ARG A CA 1
ATOM 1483 C C . ARG A 1 196 ? -1.033 2.690 9.825 1.00 93.94 196 ARG A C 1
ATOM 1485 O O . ARG A 1 196 ? -0.384 3.373 10.606 1.00 93.94 196 ARG A O 1
ATOM 1492 N N . VAL A 1 197 ? -0.686 1.464 9.460 1.00 95.75 197 VAL A N 1
ATOM 1493 C CA . VAL A 1 197 ? 0.571 0.806 9.811 1.00 95.75 197 VAL A CA 1
ATOM 1494 C C . VAL A 1 197 ? 1.332 0.521 8.520 1.00 95.75 197 VAL A C 1
ATOM 1496 O O . VAL A 1 197 ? 0.745 0.052 7.547 1.00 95.75 197 VAL A O 1
ATOM 1499 N N . VAL A 1 198 ? 2.627 0.813 8.514 1.00 94.06 198 VAL A N 1
ATOM 1500 C CA . VAL A 1 198 ? 3.547 0.600 7.393 1.00 94.06 198 VAL A CA 1
ATOM 1501 C C . VAL A 1 198 ? 4.738 -0.222 7.884 1.00 94.06 198 VAL A C 1
ATOM 1503 O O . VAL A 1 198 ? 5.236 0.033 8.980 1.00 94.06 198 VAL A O 1
ATOM 1506 N N . VAL A 1 199 ? 5.229 -1.161 7.077 1.00 95.12 199 VAL A N 1
ATOM 1507 C CA . VAL A 1 199 ? 6.612 -1.664 7.140 1.00 95.12 199 VAL A CA 1
ATOM 1508 C C . VAL A 1 199 ? 7.309 -1.237 5.855 1.00 95.12 199 VAL A C 1
ATOM 1510 O O . VAL A 1 199 ? 6.811 -1.503 4.761 1.00 95.12 199 VAL A O 1
ATOM 1513 N N . LEU A 1 200 ? 8.431 -0.532 5.996 1.00 92.25 200 LEU A N 1
ATOM 1514 C CA . LEU A 1 200 ? 9.092 0.160 4.889 1.00 92.25 200 LEU A CA 1
ATOM 1515 C C . LEU A 1 200 ? 9.757 -0.809 3.915 1.00 92.25 200 LEU A C 1
ATOM 1517 O O . LEU A 1 200 ? 10.156 -1.912 4.295 1.00 92.25 200 LEU A O 1
ATOM 1521 N N . ALA A 1 201 ? 9.895 -0.385 2.660 1.00 91.81 201 ALA A N 1
ATOM 1522 C CA . ALA A 1 201 ? 10.685 -1.109 1.674 1.00 91.81 201 ALA A CA 1
ATOM 1523 C C . ALA A 1 201 ? 12.145 -1.277 2.135 1.00 91.81 201 ALA A C 1
ATOM 1525 O O . ALA A 1 201 ? 12.687 -0.458 2.876 1.00 91.81 201 ALA A O 1
ATOM 1526 N N . ASP A 1 202 ? 12.783 -2.340 1.655 1.00 90.75 202 ASP A N 1
ATOM 1527 C CA . ASP A 1 202 ? 14.234 -2.525 1.716 1.00 90.75 202 ASP A CA 1
ATOM 1528 C C . ASP A 1 202 ? 14.684 -2.918 0.301 1.00 90.75 202 ASP A C 1
ATOM 1530 O O . ASP A 1 202 ? 14.610 -4.098 -0.061 1.00 90.75 202 ASP A O 1
ATOM 1534 N N . PRO A 1 203 ? 15.059 -1.933 -0.542 1.00 86.75 203 PRO A N 1
ATOM 1535 C CA . PRO A 1 203 ? 15.451 -2.185 -1.926 1.00 86.75 203 PRO A CA 1
ATOM 1536 C C . PRO A 1 203 ? 16.688 -3.083 -2.052 1.00 86.75 203 PRO A C 1
ATOM 1538 O O . PRO A 1 203 ? 16.730 -3.923 -2.950 1.00 86.75 203 PRO A O 1
ATOM 1541 N N . ASP A 1 204 ? 17.650 -2.974 -1.128 1.00 87.88 204 ASP A N 1
ATOM 1542 C CA . ASP A 1 204 ? 18.869 -3.795 -1.115 1.00 87.88 204 ASP A CA 1
ATOM 1543 C C . ASP A 1 204 ? 18.549 -5.277 -0.832 1.00 87.88 204 ASP A C 1
ATOM 1545 O O . ASP A 1 204 ? 19.178 -6.177 -1.397 1.00 87.88 204 ASP A O 1
ATOM 1549 N N . ALA A 1 205 ? 17.533 -5.547 -0.003 1.00 89.19 205 ALA A N 1
ATOM 1550 C CA . ALA A 1 205 ? 16.996 -6.889 0.239 1.00 89.19 205 ALA A CA 1
ATOM 1551 C C . ALA A 1 205 ? 15.865 -7.307 -0.730 1.00 89.19 205 ALA A C 1
ATOM 1553 O O . ALA A 1 205 ? 15.326 -8.411 -0.594 1.00 89.19 205 ALA A O 1
ATOM 1554 N N . GLY A 1 206 ? 15.480 -6.454 -1.687 1.00 88.69 206 GLY A N 1
ATOM 1555 C CA . GLY A 1 206 ? 14.385 -6.703 -2.634 1.00 88.69 206 GLY A CA 1
ATOM 1556 C C . GLY A 1 206 ? 12.999 -6.822 -1.983 1.00 88.69 206 GLY A C 1
ATOM 1557 O O . GLY A 1 206 ? 12.174 -7.615 -2.441 1.00 88.69 206 GLY A O 1
ATOM 1558 N N . LYS A 1 207 ? 12.751 -6.091 -0.888 1.00 92.06 207 LYS A N 1
ATOM 1559 C CA . LYS A 1 207 ? 11.503 -6.131 -0.109 1.00 92.06 207 LYS A CA 1
ATOM 1560 C C . LYS A 1 207 ? 10.589 -4.937 -0.422 1.00 92.06 207 LYS A C 1
ATOM 1562 O O . LYS A 1 207 ? 11.042 -3.799 -0.284 1.00 92.06 207 LYS A O 1
ATOM 1567 N N . PRO A 1 208 ? 9.294 -5.161 -0.715 1.00 93.81 208 PRO A N 1
ATOM 1568 C CA . PRO A 1 208 ? 8.330 -4.079 -0.886 1.00 93.81 208 PRO A CA 1
ATOM 1569 C C . PRO A 1 208 ? 7.968 -3.411 0.447 1.00 93.81 208 PRO A C 1
ATOM 1571 O O . PRO A 1 208 ? 8.038 -4.031 1.515 1.00 93.81 208 PRO A O 1
ATOM 1574 N N . GLU A 1 209 ? 7.500 -2.168 0.364 1.00 94.31 209 GLU A N 1
ATOM 1575 C CA . GLU A 1 209 ? 6.680 -1.550 1.404 1.00 94.31 209 GLU A CA 1
ATOM 1576 C C . GLU A 1 209 ? 5.363 -2.328 1.527 1.00 94.31 209 GLU A C 1
ATOM 1578 O O . GLU A 1 209 ? 4.748 -2.684 0.516 1.00 94.31 209 GLU A O 1
ATOM 1583 N N . VAL A 1 210 ? 4.914 -2.572 2.759 1.00 96.88 210 VAL A N 1
ATOM 1584 C CA . VAL A 1 210 ? 3.596 -3.155 3.043 1.00 96.88 210 VAL A CA 1
ATOM 1585 C C . VAL A 1 210 ? 2.836 -2.227 3.984 1.00 96.88 210 VAL A C 1
ATOM 1587 O O . VAL A 1 210 ? 3.327 -1.869 5.054 1.00 96.88 210 VAL A O 1
ATOM 1590 N N . VAL A 1 211 ? 1.622 -1.849 3.587 1.00 96.38 211 VAL A N 1
ATOM 1591 C CA . VAL A 1 211 ? 0.735 -0.941 4.321 1.00 96.38 211 VAL A CA 1
ATOM 1592 C C . VAL A 1 211 ? -0.575 -1.649 4.638 1.00 96.38 211 VAL A C 1
ATOM 1594 O O . VAL A 1 211 ? -1.222 -2.196 3.744 1.00 96.38 211 VAL A O 1
ATOM 1597 N N . ALA A 1 212 ? -1.020 -1.550 5.886 1.00 97.88 212 ALA A N 1
ATOM 1598 C CA . ALA A 1 212 ? -2.391 -1.826 6.291 1.00 97.88 212 ALA A CA 1
ATOM 1599 C C . ALA A 1 212 ? -3.013 -0.533 6.832 1.00 97.88 212 ALA A C 1
ATOM 1601 O O . ALA A 1 212 ? -2.363 0.215 7.563 1.00 97.88 212 ALA A O 1
ATOM 1602 N N . SER A 1 213 ? -4.263 -0.239 6.484 1.00 97.06 213 SER A N 1
ATOM 1603 C CA . SER A 1 213 ? -4.970 0.897 7.083 1.00 97.06 213 SER A CA 1
ATOM 1604 C C . SER A 1 213 ? -6.476 0.717 7.131 1.00 97.06 213 SER A C 1
ATOM 1606 O O . SER A 1 213 ? -7.076 0.220 6.179 1.00 97.06 213 SER A O 1
ATOM 1608 N N . GLU A 1 214 ? -7.079 1.250 8.185 1.00 97.25 214 GLU A N 1
ATOM 1609 C CA . GLU A 1 214 ? -8.504 1.560 8.260 1.00 97.25 214 GLU A CA 1
ATOM 1610 C C . GLU A 1 214 ? -8.681 3.083 8.166 1.00 97.25 214 GLU A C 1
ATOM 1612 O O . GLU A 1 214 ? -7.888 3.856 8.706 1.00 97.25 214 GLU A O 1
ATOM 1617 N N . THR A 1 215 ? -9.714 3.533 7.462 1.00 95.56 215 THR A N 1
ATOM 1618 C CA . THR A 1 215 ? -10.129 4.938 7.364 1.00 95.56 215 THR A CA 1
ATOM 1619 C C . THR A 1 215 ? -11.613 5.036 7.673 1.00 95.56 215 THR A C 1
ATOM 1621 O O . THR A 1 215 ? -12.398 4.258 7.139 1.00 95.56 215 THR A O 1
ATOM 1624 N N . ILE A 1 216 ? -11.994 6.001 8.507 1.00 95.00 216 ILE A N 1
ATOM 1625 C CA . ILE A 1 216 ? -13.380 6.361 8.816 1.00 95.00 216 ILE A CA 1
ATOM 1626 C C . ILE A 1 216 ? -13.620 7.743 8.202 1.00 95.00 216 ILE A C 1
ATOM 1628 O O . ILE A 1 216 ? -12.953 8.704 8.587 1.00 95.00 216 ILE A O 1
ATOM 1632 N N . ALA A 1 217 ? -14.522 7.832 7.225 1.00 92.81 217 ALA A N 1
ATOM 1633 C CA . ALA A 1 217 ? -14.879 9.074 6.537 1.00 92.81 217 ALA A CA 1
ATOM 1634 C C . ALA A 1 217 ? -16.213 9.656 7.044 1.00 92.81 217 ALA A C 1
ATOM 1636 O O . ALA A 1 217 ? -16.901 9.037 7.856 1.00 92.81 217 ALA A O 1
ATOM 1637 N N . ASN A 1 218 ? -16.591 10.830 6.526 1.00 89.81 218 ASN A N 1
ATOM 1638 C CA . ASN A 1 218 ? -17.858 11.519 6.809 1.00 89.81 218 ASN A CA 1
ATOM 1639 C C . ASN A 1 218 ? -18.093 11.799 8.312 1.00 89.81 218 ASN A C 1
ATOM 1641 O O . ASN A 1 218 ? -19.226 11.760 8.800 1.00 89.81 218 ASN A O 1
ATOM 1645 N N . LEU A 1 219 ? -17.015 12.075 9.052 1.00 87.75 219 LEU A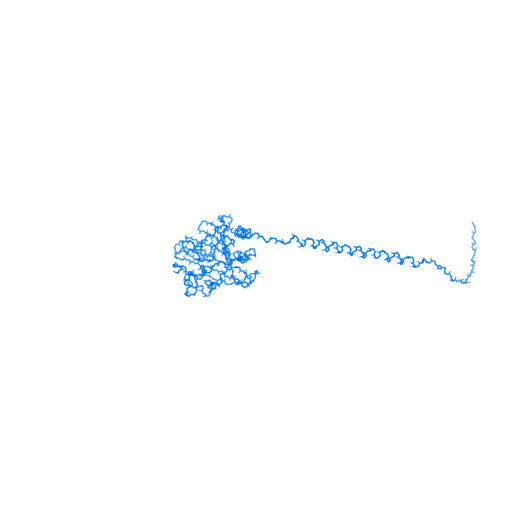 N 1
ATOM 1646 C CA . LEU A 1 219 ? -17.045 12.399 10.477 1.00 87.75 219 LEU A CA 1
ATOM 1647 C C . LEU A 1 219 ? -17.799 13.722 10.730 1.00 87.75 219 LEU A C 1
ATOM 1649 O O . LEU A 1 219 ? -17.598 14.691 10.003 1.00 87.75 219 LEU A O 1
ATOM 1653 N N . PRO A 1 220 ? -18.650 13.822 11.768 1.00 84.69 220 PRO A N 1
ATOM 1654 C CA . PRO A 1 220 ? -19.324 15.079 12.083 1.00 84.69 220 PRO A CA 1
ATOM 1655 C C . PRO A 1 220 ? -18.342 16.215 12.449 1.00 84.69 220 PRO A C 1
ATOM 1657 O O . PRO A 1 220 ? -17.382 15.975 13.189 1.00 84.69 220 PRO A O 1
ATOM 1660 N N . PRO A 1 221 ? -18.601 17.474 12.049 1.00 80.56 221 PRO A N 1
ATOM 1661 C CA . PRO A 1 221 ? -17.782 18.608 12.470 1.00 80.56 221 PRO A CA 1
ATOM 1662 C C . PRO A 1 221 ? -17.737 18.766 13.997 1.00 80.56 221 PRO A C 1
ATOM 1664 O O . PRO A 1 221 ? -18.777 18.790 14.658 1.00 80.56 221 PRO A O 1
ATOM 1667 N N . GLY A 1 222 ? -16.532 18.913 14.557 1.00 77.25 222 GLY A N 1
ATOM 1668 C CA . GLY A 1 222 ? -16.317 19.040 16.007 1.00 77.25 222 GLY A CA 1
ATOM 1669 C C . GLY A 1 222 ? -16.319 17.718 16.787 1.00 77.25 222 GLY A C 1
ATOM 1670 O O . GLY A 1 222 ? -16.419 17.746 18.011 1.00 77.25 222 GLY A O 1
ATOM 1671 N N . THR A 1 223 ? -16.217 16.583 16.093 1.00 81.06 223 THR A N 1
ATOM 1672 C CA . THR A 1 223 ? -16.026 15.249 16.687 1.00 81.06 223 THR A CA 1
ATOM 1673 C C . THR A 1 223 ? -14.711 15.144 17.473 1.00 81.06 223 THR A C 1
ATOM 1675 O O . THR A 1 223 ? -13.701 15.725 17.077 1.00 81.06 223 THR A O 1
ATOM 1678 N N . ASP A 1 224 ? -14.718 14.385 18.572 1.00 83.94 224 ASP A N 1
ATOM 1679 C CA . ASP A 1 224 ? -13.539 14.148 19.412 1.00 83.94 224 ASP A CA 1
ATOM 1680 C C . ASP A 1 224 ? -12.599 13.069 18.836 1.00 83.94 224 ASP A C 1
ATOM 1682 O O . ASP A 1 224 ? -13.037 12.041 18.313 1.00 83.94 224 ASP A O 1
ATOM 1686 N N . TYR A 1 225 ? -11.288 13.304 18.952 1.00 80.88 225 TYR A N 1
ATOM 1687 C CA . TYR A 1 225 ? -10.252 12.409 18.431 1.00 80.88 225 TYR A CA 1
ATOM 1688 C C . TYR A 1 225 ? -10.197 11.062 19.164 1.00 80.88 225 TYR A C 1
ATOM 1690 O O . TYR A 1 225 ? -10.143 10.022 18.508 1.00 80.88 225 TYR A O 1
ATOM 1698 N N . GLU A 1 226 ? -10.234 11.053 20.500 1.00 85.19 226 GLU A N 1
ATOM 1699 C CA . GLU A 1 226 ? -10.145 9.814 21.284 1.00 85.19 226 GLU A CA 1
ATOM 1700 C C . GLU A 1 226 ? -11.432 8.989 21.153 1.00 85.19 226 GLU A C 1
ATOM 1702 O O . GLU A 1 226 ? -11.374 7.757 21.119 1.00 85.19 226 GLU A O 1
ATOM 1707 N N . GLU A 1 227 ? -12.591 9.645 20.993 1.00 86.62 227 GLU A N 1
ATOM 1708 C CA . GLU A 1 227 ? -13.841 8.952 20.667 1.00 86.62 227 GLU A CA 1
ATOM 1709 C C . GLU A 1 227 ? -13.717 8.171 19.348 1.00 86.62 227 GLU A C 1
ATOM 1711 O O . GLU A 1 227 ? -14.000 6.972 19.326 1.00 86.62 227 GLU A O 1
ATOM 1716 N N . ILE A 1 228 ? -13.248 8.798 18.261 1.00 87.75 228 ILE A N 1
ATOM 1717 C CA . ILE A 1 228 ? -13.094 8.110 16.965 1.00 87.75 228 ILE A CA 1
ATOM 1718 C C . ILE A 1 228 ? -11.939 7.110 16.979 1.00 87.75 228 ILE A C 1
ATOM 1720 O O . ILE A 1 228 ? -12.081 6.025 16.412 1.00 87.75 228 ILE A O 1
ATOM 1724 N N . LYS A 1 229 ? -10.840 7.392 17.690 1.00 88.25 229 LYS A N 1
ATOM 1725 C CA . LYS A 1 229 ? -9.756 6.425 17.921 1.00 88.25 229 LYS A CA 1
ATOM 1726 C C . LYS A 1 229 ? -10.286 5.141 18.570 1.00 88.25 229 LYS A C 1
ATOM 1728 O O . LYS A 1 229 ? -9.942 4.043 18.132 1.00 88.25 229 LYS A O 1
ATOM 1733 N N . GLY A 1 230 ? -11.191 5.271 19.543 1.00 89.44 230 GLY A N 1
ATOM 1734 C CA . GLY A 1 230 ? -11.896 4.157 20.181 1.00 89.44 230 GLY A CA 1
ATOM 1735 C C . GLY A 1 230 ? -12.907 3.422 19.288 1.00 89.44 230 GLY A C 1
ATOM 1736 O O . GLY A 1 230 ? -13.392 2.359 19.677 1.00 89.44 230 GLY A O 1
ATOM 1737 N N . GLN A 1 231 ? -13.227 3.946 18.099 1.00 92.69 231 GLN A N 1
ATOM 1738 C CA . GLN A 1 231 ? -14.155 3.326 17.150 1.00 92.69 231 GLN A CA 1
ATOM 1739 C C . GLN A 1 231 ? -13.481 2.482 16.058 1.00 92.69 231 GLN A C 1
ATOM 1741 O O . GLN A 1 231 ? -14.212 1.852 15.290 1.00 92.69 231 GLN A O 1
ATOM 1746 N N . PHE A 1 232 ? -12.151 2.452 15.932 1.00 94.31 232 PHE A N 1
ATOM 1747 C CA . PHE A 1 232 ? -11.461 1.618 14.930 1.00 94.31 232 PHE A CA 1
ATOM 1748 C C . PHE A 1 232 ? -11.742 0.119 15.138 1.00 94.31 232 PHE A C 1
ATOM 1750 O O . PHE A 1 232 ? -11.854 -0.353 16.270 1.00 94.31 232 PHE A O 1
ATOM 1757 N N . ARG A 1 233 ? -11.904 -0.632 14.041 1.00 95.44 233 ARG A N 1
ATOM 1758 C CA . ARG A 1 233 ? -12.132 -2.087 14.068 1.00 95.44 233 ARG A CA 1
ATOM 1759 C C . ARG A 1 233 ? -10.831 -2.870 14.138 1.00 95.44 233 ARG A C 1
ATOM 1761 O O . ARG A 1 233 ? -10.809 -3.895 14.809 1.00 95.44 233 ARG A O 1
ATOM 1768 N N . LEU A 1 234 ? -9.788 -2.415 13.443 1.00 94.56 234 LEU A N 1
ATOM 1769 C CA . LEU A 1 234 ? -8.482 -3.067 13.451 1.00 94.56 234 LEU A CA 1
ATOM 1770 C C . LEU A 1 234 ? -7.591 -2.473 14.545 1.00 94.56 234 LEU A C 1
ATOM 1772 O O . LEU A 1 234 ? -7.262 -1.281 14.536 1.00 94.56 234 LEU A O 1
ATOM 1776 N N . SER A 1 235 ? -7.153 -3.318 15.477 1.00 94.56 235 SER A N 1
ATOM 1777 C CA . SER A 1 235 ? -6.144 -2.936 16.461 1.00 94.56 235 SER A CA 1
ATOM 1778 C C . SER A 1 235 ? -4.757 -2.797 15.827 1.00 94.56 235 SER A C 1
ATOM 1780 O O . SER A 1 235 ? -4.453 -3.358 14.771 1.00 94.56 235 SER A O 1
ATOM 1782 N N . LEU A 1 236 ? -3.864 -2.097 16.532 1.00 94.75 236 LEU A N 1
ATOM 1783 C CA . LEU A 1 236 ? -2.450 -1.998 16.163 1.00 94.75 236 LEU A CA 1
ATOM 1784 C C . LEU A 1 236 ? -1.775 -3.380 16.051 1.00 94.75 236 LEU A C 1
ATOM 1786 O O . LEU A 1 236 ? -0.882 -3.564 15.230 1.00 94.75 236 LEU A O 1
ATOM 1790 N N . VAL A 1 237 ? -2.201 -4.357 16.860 1.00 95.94 237 VAL A N 1
ATOM 1791 C CA . VAL A 1 237 ? -1.644 -5.721 16.849 1.00 95.94 237 VAL A CA 1
ATOM 1792 C C . VAL A 1 237 ? -2.074 -6.480 15.594 1.00 95.94 237 VAL A C 1
ATOM 1794 O O . VAL A 1 237 ? -1.249 -7.166 14.993 1.00 95.94 237 VAL A O 1
ATOM 1797 N N . GLU A 1 238 ? -3.331 -6.327 15.175 1.00 96.31 238 GLU A N 1
ATOM 1798 C CA . GLU A 1 238 ? -3.854 -6.938 13.950 1.00 96.31 238 GLU A CA 1
ATOM 1799 C C . GLU A 1 238 ? -3.216 -6.307 12.710 1.00 96.31 238 GLU A C 1
ATOM 1801 O O . GLU A 1 238 ? -2.680 -7.034 11.879 1.00 96.31 238 GLU A O 1
ATOM 1806 N N . MET A 1 239 ? -3.148 -4.974 12.607 1.00 96.94 239 MET A N 1
ATOM 1807 C CA . MET A 1 239 ? -2.492 -4.350 11.448 1.00 96.94 239 MET A CA 1
ATOM 1808 C C . MET A 1 239 ? -0.982 -4.593 11.395 1.00 96.94 239 MET A C 1
ATOM 1810 O O . MET A 1 239 ? -0.462 -4.776 10.297 1.00 96.94 239 MET A O 1
ATOM 1814 N N . LYS A 1 240 ? -0.285 -4.705 12.537 1.00 97.38 240 LYS A N 1
ATOM 1815 C CA . LYS A 1 240 ? 1.106 -5.195 12.558 1.00 97.38 240 LYS A CA 1
ATOM 1816 C C . LYS A 1 240 ? 1.219 -6.635 12.056 1.00 97.38 240 LYS A C 1
ATOM 1818 O O . LYS A 1 240 ? 2.144 -6.928 11.312 1.00 97.38 240 LYS A O 1
ATOM 1823 N N . ALA A 1 241 ? 0.277 -7.516 12.400 1.00 96.56 241 ALA A N 1
ATOM 1824 C CA . ALA A 1 241 ? 0.258 -8.879 11.867 1.00 96.56 241 ALA A CA 1
ATOM 1825 C C . ALA A 1 241 ? -0.008 -8.926 10.349 1.00 96.56 241 ALA A C 1
ATOM 1827 O O . ALA A 1 241 ? 0.579 -9.771 9.681 1.00 96.56 241 ALA A O 1
ATOM 1828 N N . ILE A 1 242 ? -0.818 -8.008 9.801 1.00 97.19 242 ILE A N 1
ATOM 1829 C CA . ILE A 1 242 ? -1.029 -7.881 8.347 1.00 97.19 242 ILE A CA 1
ATOM 1830 C C . ILE A 1 242 ? 0.264 -7.449 7.640 1.00 97.19 242 ILE A C 1
ATOM 1832 O O . ILE A 1 242 ? 0.689 -8.107 6.699 1.00 97.19 242 ILE A O 1
ATOM 1836 N N . VAL A 1 243 ? 0.909 -6.354 8.066 1.00 97.25 243 VAL A N 1
ATOM 1837 C CA . VAL A 1 243 ? 2.094 -5.830 7.347 1.00 97.25 243 VAL A CA 1
ATOM 1838 C C . VAL A 1 243 ? 3.356 -6.680 7.517 1.00 97.25 243 VAL A C 1
ATOM 1840 O O . VAL A 1 243 ? 4.301 -6.543 6.744 1.00 97.25 243 VAL A O 1
ATOM 1843 N N . GLU A 1 244 ? 3.379 -7.559 8.519 1.00 96.62 244 GLU A N 1
ATOM 1844 C CA . GLU A 1 244 ? 4.448 -8.535 8.735 1.00 96.62 244 GLU A CA 1
ATOM 1845 C C . GLU A 1 244 ? 4.209 -9.879 8.019 1.00 96.62 244 GLU A C 1
ATOM 1847 O O . GLU A 1 244 ? 5.078 -10.749 8.112 1.00 96.62 244 GLU A O 1
ATOM 1852 N N . ASP A 1 245 ? 3.081 -10.069 7.320 1.00 96.12 245 ASP A N 1
ATOM 1853 C CA . ASP A 1 245 ? 2.747 -11.320 6.624 1.00 96.12 245 ASP A CA 1
ATOM 1854 C C . ASP A 1 245 ? 3.838 -11.696 5.592 1.00 96.12 245 ASP A C 1
ATOM 1856 O O . ASP A 1 245 ? 4.079 -10.947 4.636 1.00 96.12 245 ASP A O 1
ATOM 1860 N N . PRO A 1 246 ? 4.520 -12.851 5.746 1.00 93.62 246 PRO A N 1
ATOM 1861 C CA . PRO A 1 246 ? 5.588 -13.257 4.840 1.00 93.62 246 PRO A CA 1
ATOM 1862 C C . PRO A 1 246 ? 5.110 -13.544 3.410 1.00 93.62 246 PRO A C 1
ATOM 1864 O O . PRO A 1 246 ? 5.920 -13.414 2.491 1.00 93.62 246 PRO A O 1
ATOM 1867 N N . ASP A 1 247 ? 3.837 -13.889 3.187 1.00 94.56 247 ASP A N 1
ATOM 1868 C CA . ASP A 1 247 ? 3.306 -14.101 1.834 1.00 94.56 247 ASP A CA 1
ATOM 1869 C C . ASP A 1 247 ? 3.065 -12.762 1.096 1.00 94.56 247 ASP A C 1
ATOM 1871 O O . ASP A 1 247 ? 3.050 -12.739 -0.139 1.00 94.56 247 ASP A O 1
ATOM 1875 N N . LEU A 1 248 ? 2.986 -11.629 1.815 1.00 95.00 248 LEU A N 1
ATOM 1876 C CA . LEU A 1 248 ? 2.971 -10.271 1.240 1.00 95.00 248 LEU A CA 1
ATOM 1877 C C . LEU A 1 248 ? 4.366 -9.737 0.865 1.00 95.00 248 LEU A C 1
ATOM 1879 O O . LEU A 1 248 ? 4.468 -8.653 0.286 1.00 95.00 248 LEU A O 1
ATOM 1883 N N . ALA A 1 249 ? 5.444 -10.492 1.110 1.00 91.38 249 ALA A N 1
ATOM 1884 C CA . ALA A 1 249 ? 6.794 -10.167 0.636 1.00 91.38 249 ALA A CA 1
ATOM 1885 C C . ALA A 1 249 ? 6.941 -10.434 -0.879 1.00 91.38 249 ALA A C 1
ATOM 1887 O O . ALA A 1 249 ? 7.724 -11.279 -1.319 1.00 91.38 249 ALA A O 1
ATOM 1888 N N . PHE A 1 250 ? 6.142 -9.730 -1.683 1.00 91.81 250 PHE A N 1
ATOM 1889 C CA . PHE A 1 250 ? 6.083 -9.882 -3.133 1.00 91.81 250 PHE A CA 1
ATOM 1890 C C . PHE A 1 250 ? 7.447 -9.590 -3.783 1.00 91.81 250 PHE A C 1
ATOM 1892 O O . PHE A 1 250 ? 8.087 -8.599 -3.427 1.00 91.81 250 PHE A O 1
ATOM 1899 N N . PRO A 1 251 ? 7.886 -10.402 -4.766 1.00 86.50 251 PRO A N 1
ATOM 1900 C CA . PRO A 1 251 ? 9.138 -10.151 -5.472 1.00 86.50 251 PRO A CA 1
ATOM 1901 C C . PRO A 1 251 ? 9.091 -8.826 -6.257 1.00 86.50 251 PRO A C 1
ATOM 1903 O O . PRO A 1 251 ? 7.995 -8.379 -6.630 1.00 86.50 251 PRO A O 1
ATOM 1906 N N . PRO A 1 252 ? 10.259 -8.222 -6.551 1.00 84.19 252 PRO A N 1
ATOM 1907 C CA . PRO A 1 252 ? 10.382 -7.112 -7.492 1.00 84.19 252 PRO A CA 1
ATOM 1908 C C . PRO A 1 252 ? 9.726 -7.404 -8.848 1.00 84.19 252 PRO A C 1
ATOM 1910 O O . PRO A 1 252 ? 9.538 -8.563 -9.233 1.00 84.19 252 PRO A O 1
ATOM 1913 N N . ALA A 1 253 ? 9.389 -6.346 -9.587 1.00 78.75 253 ALA A N 1
ATOM 1914 C CA . ALA A 1 253 ? 8.894 -6.483 -10.953 1.00 78.75 253 ALA A CA 1
ATOM 1915 C C . ALA A 1 253 ? 9.960 -7.143 -11.850 1.00 78.75 253 ALA A C 1
ATOM 1917 O O . ALA A 1 253 ? 11.154 -6.893 -11.696 1.00 78.75 253 ALA A O 1
ATOM 1918 N N . ALA A 1 254 ? 9.530 -7.992 -12.789 1.00 74.88 254 ALA A N 1
ATOM 1919 C CA . ALA A 1 254 ? 10.446 -8.689 -13.699 1.00 74.88 254 ALA A CA 1
ATOM 1920 C C . ALA A 1 254 ? 11.100 -7.746 -14.730 1.00 74.88 254 ALA A C 1
ATOM 1922 O O . ALA A 1 254 ? 12.182 -8.036 -15.236 1.00 74.88 254 ALA A O 1
ATOM 1923 N N . GLU A 1 255 ? 10.443 -6.620 -15.012 1.00 82.06 255 GLU A N 1
ATOM 1924 C CA . GLU A 1 255 ? 10.949 -5.480 -15.772 1.00 82.06 255 GLU A CA 1
ATOM 1925 C C . GLU A 1 255 ? 10.505 -4.203 -15.039 1.00 82.06 255 GLU A C 1
ATOM 1927 O O . GLU A 1 255 ? 9.362 -4.114 -14.583 1.00 82.06 255 GLU A O 1
ATOM 1932 N N . GLU A 1 256 ? 11.407 -3.236 -14.862 1.00 86.19 256 GLU A N 1
ATOM 1933 C CA . GLU A 1 256 ? 11.116 -1.996 -14.133 1.00 86.19 256 GLU A CA 1
ATOM 1934 C C . GLU A 1 256 ? 10.390 -0.977 -15.033 1.00 86.19 256 GLU A C 1
ATOM 1936 O O . GLU A 1 256 ? 10.928 -0.592 -16.075 1.00 86.19 256 GLU A O 1
ATOM 1941 N N . PRO A 1 257 ? 9.195 -0.479 -14.652 1.00 90.25 257 PRO A N 1
ATOM 1942 C CA . PRO A 1 257 ? 8.489 0.537 -15.426 1.00 90.25 257 PRO A CA 1
ATOM 1943 C C . PRO A 1 257 ? 9.263 1.856 -15.516 1.00 90.25 257 PRO A C 1
ATOM 1945 O O . PRO A 1 257 ? 9.904 2.290 -14.557 1.00 90.25 257 PRO A O 1
ATOM 1948 N N . ALA A 1 258 ? 9.147 2.535 -16.657 1.00 92.56 258 ALA A N 1
ATOM 1949 C CA . ALA A 1 258 ? 9.948 3.715 -16.965 1.00 92.56 258 ALA A CA 1
ATOM 1950 C C . ALA A 1 258 ? 9.782 4.864 -15.952 1.00 92.56 258 ALA A C 1
ATOM 1952 O O . ALA A 1 258 ? 8.672 5.199 -15.531 1.00 92.56 258 ALA A O 1
ATOM 1953 N N . LEU A 1 259 ? 10.903 5.509 -15.635 1.00 93.19 259 LEU A N 1
ATOM 1954 C CA . LEU A 1 259 ? 10.999 6.678 -14.760 1.00 93.19 259 LEU A CA 1
ATOM 1955 C C . LEU A 1 259 ? 10.708 7.989 -15.536 1.00 93.19 259 LEU A C 1
ATOM 1957 O O . LEU A 1 259 ? 10.895 8.022 -16.758 1.00 93.19 259 LEU A O 1
ATOM 1961 N N . PRO A 1 260 ? 10.285 9.086 -14.874 1.00 92.88 260 PRO A N 1
ATOM 1962 C CA . PRO A 1 260 ? 10.193 9.253 -13.424 1.00 92.88 260 PRO A CA 1
ATOM 1963 C C . PRO A 1 260 ? 8.987 8.552 -12.790 1.00 92.88 260 PRO A C 1
ATOM 1965 O O . PRO A 1 260 ? 8.000 8.233 -13.463 1.00 92.88 260 PRO A O 1
ATOM 1968 N N . SER A 1 261 ? 9.072 8.307 -11.486 1.00 93.00 261 SER A N 1
ATOM 1969 C CA . SER A 1 261 ? 7.957 7.755 -10.720 1.00 93.00 261 SER A CA 1
ATOM 1970 C C . SER A 1 261 ? 6.973 8.825 -10.238 1.00 93.00 261 SER A C 1
ATOM 1972 O O . SER A 1 261 ? 7.269 10.020 -10.138 1.00 93.00 261 SER A O 1
ATOM 1974 N N . TYR A 1 262 ? 5.752 8.383 -9.943 1.00 91.88 262 TYR A N 1
ATOM 1975 C CA . TYR A 1 262 ? 4.665 9.236 -9.488 1.00 91.88 262 TYR A CA 1
ATOM 1976 C C . TYR A 1 262 ? 4.989 9.907 -8.151 1.00 91.88 262 TYR A C 1
ATOM 1978 O O . TYR A 1 262 ? 4.735 11.104 -8.017 1.00 91.88 262 TYR A O 1
ATOM 1986 N N . SER A 1 263 ? 5.583 9.187 -7.191 1.00 88.75 263 SER A N 1
ATOM 1987 C CA . SER A 1 263 ? 6.010 9.753 -5.904 1.00 88.75 263 SER A CA 1
ATOM 1988 C C . SER A 1 263 ? 7.044 10.863 -6.110 1.00 88.75 263 SER A C 1
ATOM 1990 O O . SER A 1 263 ? 6.836 11.973 -5.622 1.00 88.75 263 SER A O 1
ATOM 1992 N N . THR A 1 264 ? 8.061 10.650 -6.946 1.00 89.62 264 THR A N 1
ATOM 1993 C CA . THR A 1 264 ? 9.081 11.661 -7.276 1.00 89.62 264 THR A CA 1
ATOM 1994 C C . THR A 1 264 ? 8.506 12.902 -7.961 1.00 89.62 264 THR A C 1
ATOM 1996 O O . THR A 1 264 ? 8.935 14.020 -7.670 1.00 89.62 264 THR A O 1
ATOM 1999 N N . CYS A 1 265 ? 7.499 12.747 -8.826 1.00 89.25 265 CYS A N 1
ATOM 2000 C CA . CYS A 1 265 ? 6.833 13.890 -9.456 1.00 89.25 265 CYS A CA 1
ATOM 2001 C C . CYS A 1 265 ? 5.922 14.685 -8.502 1.00 89.25 265 CYS A C 1
ATOM 2003 O O . CYS A 1 265 ? 5.810 15.899 -8.669 1.00 89.25 265 CYS A O 1
ATOM 2005 N N . THR A 1 266 ? 5.294 14.027 -7.518 1.00 86.31 266 THR A N 1
ATOM 2006 C CA . THR A 1 266 ? 4.203 14.606 -6.703 1.00 86.31 266 THR A CA 1
ATOM 2007 C C . THR A 1 266 ? 4.597 14.961 -5.264 1.00 86.31 266 THR A C 1
ATOM 2009 O O . THR A 1 266 ? 4.220 16.024 -4.780 1.00 86.31 266 THR A O 1
ATOM 2012 N N . HIS A 1 267 ? 5.389 14.118 -4.597 1.00 75.44 267 HIS A N 1
ATOM 2013 C CA . HIS A 1 267 ? 5.807 14.263 -3.193 1.00 75.44 267 HIS A CA 1
ATOM 2014 C C . HIS A 1 267 ? 7.332 14.451 -3.042 1.00 75.44 267 HIS A C 1
ATOM 2016 O O . HIS A 1 267 ? 7.797 14.905 -2.002 1.00 75.44 267 HIS A O 1
ATOM 2022 N N . GLY A 1 268 ? 8.119 14.157 -4.087 1.00 61.97 268 GLY A N 1
ATOM 2023 C CA . GLY A 1 268 ? 9.583 14.228 -4.067 1.00 61.97 268 GLY A CA 1
ATOM 2024 C C . GLY A 1 268 ? 10.156 15.581 -3.623 1.00 61.97 268 GLY A C 1
ATOM 2025 O O . GLY A 1 268 ? 9.748 16.651 -4.105 1.00 61.97 268 GLY A O 1
ATOM 2026 N N . PHE A 1 269 ? 11.145 15.518 -2.723 1.00 62.66 269 PHE A N 1
ATOM 2027 C CA . PHE A 1 269 ? 11.825 16.679 -2.156 1.00 62.66 269 PHE A CA 1
ATOM 2028 C C . PHE A 1 269 ? 12.546 17.512 -3.231 1.00 62.66 269 PHE A C 1
ATOM 2030 O O . PHE A 1 269 ? 13.516 17.079 -3.852 1.00 62.66 269 PHE A O 1
ATOM 2037 N N . GLY A 1 270 ? 12.101 18.761 -3.404 1.00 67.69 270 GLY A N 1
ATOM 2038 C CA . GLY A 1 270 ? 12.722 19.750 -4.290 1.00 67.69 270 GLY A CA 1
ATOM 2039 C C . GLY A 1 270 ? 12.026 19.926 -5.646 1.00 67.69 270 GLY A C 1
ATOM 2040 O O . GLY A 1 270 ? 10.795 19.880 -5.761 1.00 67.69 270 GLY A O 1
ATOM 2041 N N . THR A 1 271 ? 12.826 20.206 -6.677 1.00 73.06 271 THR A N 1
ATOM 2042 C CA . THR A 1 271 ? 12.354 20.396 -8.056 1.00 73.06 271 THR A CA 1
ATOM 2043 C C . THR A 1 271 ? 12.282 19.034 -8.750 1.00 73.06 271 THR A C 1
ATOM 2045 O O . THR A 1 271 ? 13.330 18.404 -8.901 1.00 73.06 271 THR A O 1
ATOM 2048 N N . PRO A 1 272 ? 11.096 18.568 -9.183 1.00 78.12 272 PRO A N 1
ATOM 2049 C CA . PRO A 1 272 ? 10.965 17.265 -9.823 1.00 78.12 272 PRO A CA 1
ATOM 2050 C C . PRO A 1 272 ? 11.624 17.267 -11.216 1.00 78.12 272 PRO A C 1
ATOM 2052 O O . PRO A 1 272 ? 11.857 18.339 -11.790 1.00 78.12 272 PRO A O 1
ATOM 2055 N N . PRO A 1 273 ? 11.907 16.086 -11.793 1.00 84.44 273 PRO A N 1
ATOM 2056 C CA . PRO A 1 273 ? 12.426 15.970 -13.151 1.00 84.44 273 PRO A CA 1
ATOM 2057 C C . PRO A 1 273 ? 11.589 16.753 -14.182 1.00 84.44 273 PRO A C 1
ATOM 2059 O O . PRO A 1 273 ? 10.360 16.686 -14.145 1.00 84.44 273 PRO A O 1
ATOM 2062 N N . PRO A 1 274 ? 12.210 17.424 -15.174 1.00 85.44 274 PRO A N 1
ATOM 2063 C CA . PRO A 1 274 ? 11.491 18.138 -16.239 1.00 85.44 274 PRO A CA 1
ATOM 2064 C C . PRO A 1 274 ? 10.743 17.201 -17.210 1.00 85.44 274 PRO A C 1
ATOM 2066 O O . PRO A 1 274 ? 10.133 17.660 -18.170 1.00 85.44 274 PRO A O 1
ATOM 2069 N N . THR A 1 275 ? 10.825 15.889 -16.984 1.00 88.94 275 THR A N 1
ATOM 2070 C CA . THR A 1 275 ? 10.066 14.827 -17.654 1.00 88.94 275 THR A CA 1
ATOM 2071 C C . THR A 1 275 ? 8.772 14.450 -16.922 1.00 88.94 275 THR A C 1
ATOM 2073 O O . THR A 1 275 ? 7.991 13.670 -17.462 1.00 88.94 275 THR A O 1
ATOM 2076 N N . CYS A 1 276 ? 8.519 14.986 -15.723 1.00 90.12 276 CYS A N 1
ATOM 2077 C CA . CYS A 1 276 ? 7.233 14.839 -15.047 1.00 90.12 276 CYS A CA 1
ATOM 2078 C C . CYS A 1 276 ? 6.122 15.585 -15.816 1.00 90.12 276 CYS A C 1
ATOM 2080 O O . CYS A 1 276 ? 6.327 16.744 -16.185 1.00 90.12 276 CYS A O 1
ATOM 2082 N N . PRO A 1 277 ? 4.945 14.967 -16.037 1.00 89.56 277 PRO A N 1
ATOM 2083 C CA . PRO A 1 277 ? 3.785 15.638 -16.618 1.00 89.56 277 PRO A CA 1
ATOM 2084 C C . PRO A 1 277 ? 3.388 16.930 -15.889 1.00 89.56 277 PRO A C 1
ATOM 2086 O O . PRO A 1 277 ? 3.431 17.012 -14.659 1.00 89.56 277 PRO A O 1
ATOM 2089 N N . GLU A 1 278 ? 2.956 17.933 -16.658 1.00 85.00 278 GLU A N 1
ATOM 2090 C CA . GLU A 1 278 ? 2.440 19.196 -16.121 1.00 85.00 278 GLU A CA 1
ATOM 2091 C C . GLU A 1 278 ? 1.213 18.956 -15.221 1.00 85.00 278 GLU A C 1
ATOM 2093 O O . GLU A 1 278 ? 0.339 18.152 -15.544 1.00 85.00 278 GLU A O 1
ATOM 2098 N N . GLY A 1 279 ? 1.131 19.675 -14.096 1.00 77.38 279 GLY A N 1
ATOM 2099 C CA . GLY A 1 279 ? 0.009 19.577 -13.154 1.00 77.38 279 GLY A CA 1
ATOM 2100 C C . GLY A 1 279 ? 0.082 18.422 -12.145 1.00 77.38 279 GLY A C 1
ATOM 2101 O O . GLY A 1 279 ? -0.904 18.178 -11.456 1.00 77.38 279 GLY A O 1
ATOM 2102 N N . LEU A 1 280 ? 1.222 17.726 -12.032 1.00 81.62 280 LEU A N 1
ATOM 2103 C CA . LEU A 1 280 ? 1.493 16.770 -10.943 1.00 81.62 280 LEU A CA 1
ATOM 2104 C C . LEU A 1 280 ? 2.107 17.415 -9.676 1.00 81.62 280 LEU A C 1
ATOM 2106 O O . LEU A 1 280 ? 2.442 16.696 -8.741 1.00 81.62 280 LEU A O 1
ATOM 2110 N N . LYS A 1 281 ? 2.247 18.745 -9.626 1.00 68.00 281 LYS A N 1
ATOM 2111 C CA . LYS A 1 281 ? 2.609 19.526 -8.429 1.00 68.00 281 LYS A CA 1
ATOM 2112 C C . LYS A 1 281 ? 1.536 20.566 -8.128 1.00 68.00 281 LYS A C 1
ATOM 2114 O O . LYS A 1 281 ? 0.979 21.094 -9.117 1.00 68.00 281 LYS A O 1
#

Sequence (281 aa):
MAIPHSSGTHLPPSSGTPSGGPDPRGAQSILLRVLGALTVLMLVTAVAVAVIVQLNEKDFEPKGADPLETAKRQASVLQGAAGDAFPNNTRIRPAAATSWSVQPENLVDGKPRFLPQEKWVESATAWSVRAFEGDREFTIHVSQQPPDDNGAFAWDCGEFTEPGMAECEEFSARTDGRRGVAVWFFNGDRDLMTHRVVVLADPDAGKPEVVASETIANLPPGTDYEEIKGQFRLSLVEMKAIVEDPDLAFPPAAEEPALPSYSTCTHGFGTPPPTCPEGLK